Protein AF-A0A4P7VPM7-F1 (afdb_monomer)

Radius of gyration: 29.8 Å; Cα contacts (8 Å, |Δi|>4): 180; chains: 1; bounding box: 65×32×91 Å

Foldseek 3Di:
DLLVLLVLLVLLLVQQPDDDRALVSLLSNLVSLVPDDQLVVVVVVLVVCCVPPLPVSLVSLVSLLVSLVSCLVGRLVSVVPDPLQCNLCVQLVVLVVVLVVLVVVLVVLVVQLVVLVVVLVVDDCPDPVNVVSVVSNVVSVVVSVVSVVVSVVSVVVSVVSNVSSVSSNPDDSVVVNVRSVSSNVVSVVSNVVSVCVVVPND

Structure (mmCIF, N/CA/C/O backbone):
data_AF-A0A4P7VPM7-F1
#
_entry.id   AF-A0A4P7VPM7-F1
#
loop_
_atom_site.group_PDB
_atom_site.id
_atom_site.type_symbol
_atom_site.label_atom_id
_atom_site.label_alt_id
_atom_site.label_comp_id
_atom_site.label_asym_id
_atom_site.label_entity_id
_atom_site.label_seq_id
_atom_site.pdbx_PDB_ins_code
_atom_site.Cartn_x
_atom_site.Cartn_y
_atom_site.Cartn_z
_atom_site.occupancy
_atom_site.B_iso_or_equiv
_atom_site.auth_seq_id
_atom_site.auth_comp_id
_atom_site.auth_asym_id
_atom_site.auth_atom_id
_atom_site.pdbx_PDB_model_num
ATOM 1 N N . MET A 1 1 ? -7.066 -11.787 19.047 1.00 88.69 1 MET A N 1
ATOM 2 C CA . MET A 1 1 ? -7.470 -10.866 17.975 1.00 88.69 1 MET A CA 1
ATOM 3 C C . MET A 1 1 ? -7.872 -9.470 18.500 1.00 88.69 1 MET A C 1
ATOM 5 O O . MET A 1 1 ? -7.401 -8.505 17.917 1.00 88.69 1 MET A O 1
ATOM 9 N N . ILE A 1 2 ? -8.608 -9.273 19.605 1.00 92.94 2 ILE A N 1
ATOM 10 C CA . ILE A 1 2 ? -8.978 -7.938 20.143 1.00 92.94 2 ILE A CA 1
ATOM 11 C C . ILE A 1 2 ? -7.728 -7.086 20.408 1.00 92.94 2 ILE A C 1
ATOM 13 O O . ILE A 1 2 ? -7.659 -5.924 20.014 1.00 92.94 2 ILE A O 1
ATOM 17 N N . ASN A 1 3 ? -6.701 -7.668 21.034 1.00 92.81 3 ASN A N 1
ATOM 18 C CA . ASN A 1 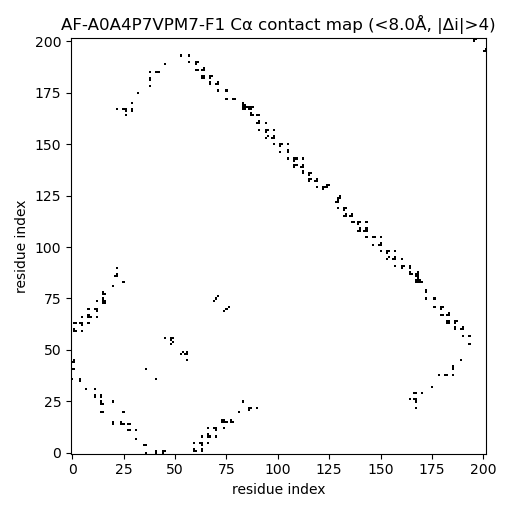3 ? -5.441 -6.962 21.293 1.00 92.81 3 ASN A CA 1
ATOM 19 C C . ASN A 1 3 ? -4.700 -6.557 20.011 1.00 92.81 3 ASN A C 1
ATOM 21 O O . ASN A 1 3 ? -4.080 -5.496 19.971 1.00 92.81 3 ASN A O 1
ATOM 25 N N . GLU A 1 4 ? -4.764 -7.391 18.977 1.00 93.94 4 GLU A N 1
ATOM 26 C CA . GLU A 1 4 ? -4.177 -7.120 17.664 1.00 93.94 4 GLU A CA 1
ATOM 27 C C . GLU A 1 4 ? -4.947 -6.008 16.948 1.00 93.94 4 GLU A C 1
ATOM 29 O O . GLU A 1 4 ? -4.346 -5.043 16.487 1.00 93.94 4 GLU A O 1
ATOM 34 N N . LEU A 1 5 ? -6.279 -6.059 16.985 1.00 95.31 5 LEU A N 1
ATOM 35 C CA . LEU A 1 5 ? -7.148 -5.008 16.471 1.00 95.31 5 LEU A CA 1
ATOM 36 C C . LEU A 1 5 ? -6.860 -3.649 17.129 1.00 95.31 5 LEU A C 1
ATOM 38 O O . LEU A 1 5 ? -6.802 -2.631 16.441 1.00 95.31 5 LEU A O 1
ATOM 42 N N . VAL A 1 6 ? -6.609 -3.623 18.442 1.00 96.56 6 VAL A N 1
ATOM 43 C CA . VAL A 1 6 ? -6.158 -2.409 19.143 1.00 96.56 6 VAL A CA 1
ATOM 44 C C . VAL A 1 6 ? -4.835 -1.896 18.566 1.00 96.56 6 VAL A C 1
ATOM 46 O O . VAL A 1 6 ? -4.707 -0.697 18.328 1.00 96.56 6 VAL A O 1
ATOM 49 N N . GLN A 1 7 ? -3.851 -2.767 18.310 1.00 96.44 7 GLN A N 1
ATOM 50 C CA . GLN A 1 7 ? -2.587 -2.339 17.694 1.00 96.44 7 GLN A CA 1
ATOM 51 C C . GLN A 1 7 ? -2.790 -1.806 16.271 1.00 96.44 7 GLN A C 1
ATOM 53 O O . GLN A 1 7 ? -2.193 -0.786 15.918 1.00 96.44 7 GLN A O 1
ATOM 58 N N . ASN A 1 8 ? -3.670 -2.434 15.490 1.00 95.75 8 ASN A N 1
ATOM 59 C CA . ASN A 1 8 ? -4.005 -1.988 14.139 1.00 95.75 8 ASN A CA 1
ATOM 60 C C . ASN A 1 8 ? -4.652 -0.598 14.163 1.00 95.75 8 ASN A C 1
ATOM 62 O O . ASN A 1 8 ? -4.249 0.278 13.401 1.00 95.75 8 ASN A O 1
ATOM 66 N N . LEU A 1 9 ? -5.582 -0.345 15.088 1.00 96.25 9 LEU A N 1
ATOM 67 C CA . LEU A 1 9 ? -6.188 0.979 15.261 1.00 96.25 9 LEU A CA 1
ATOM 68 C C . LEU A 1 9 ? -5.175 2.038 15.703 1.00 96.25 9 LEU A C 1
ATOM 70 O O . LEU A 1 9 ? -5.177 3.138 15.156 1.00 96.25 9 LEU A O 1
ATOM 74 N N . ILE A 1 10 ? -4.263 1.707 16.623 1.00 96.06 10 ILE A N 1
ATOM 75 C CA . ILE A 1 10 ? -3.173 2.613 17.021 1.00 96.06 10 ILE A CA 1
ATOM 76 C C . ILE A 1 10 ? -2.303 2.968 15.808 1.00 96.06 10 ILE A C 1
ATOM 78 O O . ILE A 1 10 ? -1.907 4.125 15.646 1.00 96.06 10 ILE A O 1
ATOM 82 N N . ALA A 1 11 ? -1.979 1.987 14.963 1.00 95.69 11 ALA A N 1
ATOM 83 C CA . ALA A 1 11 ? -1.197 2.210 13.752 1.00 95.69 11 ALA A CA 1
ATOM 84 C C . ALA A 1 11 ? -1.945 3.103 12.750 1.00 95.69 11 ALA A C 1
ATOM 86 O O . ALA A 1 11 ? -1.367 4.072 12.260 1.00 95.69 11 ALA A O 1
ATOM 87 N N . ILE A 1 12 ? -3.237 2.847 12.518 1.00 95.25 12 ILE A N 1
ATOM 88 C CA . ILE A 1 12 ? -4.088 3.688 11.666 1.00 95.25 12 ILE A CA 1
ATOM 89 C C . ILE A 1 12 ? -4.133 5.123 12.207 1.00 95.25 12 ILE A C 1
ATOM 91 O O . ILE A 1 12 ? -3.859 6.056 11.455 1.00 95.25 12 ILE A O 1
ATOM 95 N N . ASN A 1 13 ? -4.395 5.310 13.505 1.00 95.25 13 ASN A N 1
ATOM 96 C CA . ASN A 1 13 ? -4.439 6.632 14.134 1.00 95.25 13 ASN A CA 1
ATOM 97 C C . ASN A 1 13 ? -3.126 7.396 13.917 1.00 95.25 13 ASN A C 1
ATOM 99 O O . ASN A 1 13 ? -3.150 8.545 13.476 1.00 95.25 13 ASN A O 1
ATOM 103 N N . LYS A 1 14 ? -1.973 6.740 14.104 1.00 93.50 14 LYS A N 1
ATOM 104 C CA . LYS A 1 14 ? -0.653 7.336 13.825 1.00 93.50 14 LYS A CA 1
ATOM 105 C C . LYS A 1 14 ? -0.464 7.734 12.361 1.00 93.50 14 LYS A C 1
ATOM 107 O O . LYS A 1 14 ? 0.142 8.767 12.105 1.00 93.50 14 LYS A O 1
ATOM 112 N N . CYS A 1 15 ? -0.957 6.940 11.409 1.00 92.50 15 CYS A N 1
ATOM 113 C CA . CYS A 1 15 ? -0.890 7.284 9.986 1.00 92.50 15 CYS A CA 1
ATOM 114 C C . CYS A 1 15 ? -1.787 8.478 9.629 1.00 92.50 15 CYS A C 1
ATOM 116 O O . CYS A 1 15 ? -1.480 9.202 8.682 1.00 92.50 15 CYS A O 1
ATOM 118 N N . THR A 1 16 ? -2.891 8.675 10.356 1.00 89.31 16 THR A N 1
ATOM 119 C CA . THR A 1 16 ? -3.838 9.768 10.096 1.00 89.31 16 THR A CA 1
ATOM 120 C C . THR A 1 16 ? -3.492 11.072 10.809 1.00 89.31 16 THR A C 1
ATOM 122 O O . THR A 1 16 ? -3.779 12.142 10.285 1.00 89.31 16 THR A O 1
ATOM 125 N N . GLU A 1 17 ? -2.870 11.014 11.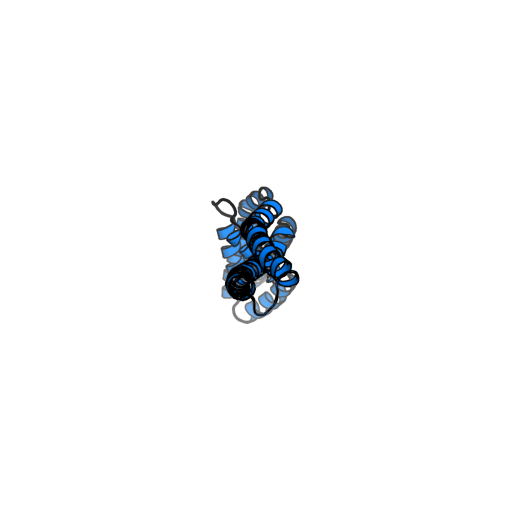985 1.00 86.00 17 GLU A N 1
ATOM 126 C CA . GLU A 1 17 ? -2.679 12.183 12.841 1.00 86.00 17 GLU A CA 1
ATOM 127 C C . GLU A 1 17 ? -1.412 12.977 12.489 1.00 86.00 17 GLU A C 1
ATOM 129 O O . GLU A 1 17 ? -0.285 12.552 12.729 1.00 86.00 17 GLU A O 1
ATOM 134 N N . GLY A 1 18 ? -1.606 14.199 11.984 1.00 64.19 18 GLY A N 1
ATOM 135 C CA . GLY A 1 18 ? -0.586 15.254 12.020 1.00 64.19 18 GLY A CA 1
ATOM 136 C C . GLY A 1 18 ? 0.396 15.319 10.848 1.00 64.19 18 GLY A C 1
ATOM 137 O O . GLY A 1 18 ? 1.363 16.078 10.926 1.00 64.19 18 GLY A O 1
ATOM 138 N N . GLN A 1 19 ? 0.173 14.580 9.759 1.00 69.50 19 GLN A N 1
ATOM 139 C CA . GLN A 1 19 ? 1.038 14.631 8.576 1.00 69.50 19 GLN A CA 1
ATOM 140 C C . GLN A 1 19 ? 0.235 14.658 7.274 1.00 69.50 19 GLN A C 1
ATOM 142 O O . GLN A 1 19 ? -0.890 14.169 7.201 1.00 69.50 19 GLN A O 1
ATOM 147 N N . VAL A 1 20 ? 0.834 15.231 6.226 1.00 86.62 20 VAL A N 1
ATOM 148 C CA . VAL A 1 20 ? 0.331 15.071 4.856 1.00 86.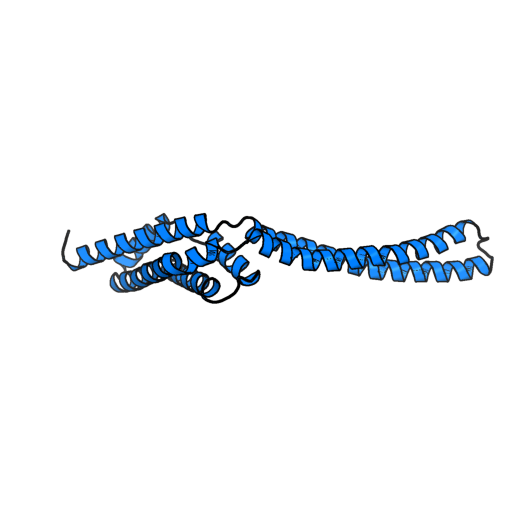62 20 VAL A CA 1
ATOM 149 C C . VAL A 1 20 ? 0.370 13.582 4.520 1.00 86.62 20 VAL A C 1
ATOM 151 O O . VAL A 1 20 ? 1.412 12.946 4.678 1.00 86.62 20 VAL A O 1
ATOM 154 N N . MET A 1 21 ? -0.757 13.031 4.066 1.00 94.12 21 MET A N 1
ATOM 155 C CA . MET A 1 21 ? -0.867 11.607 3.755 1.00 94.12 21 MET A CA 1
ATOM 156 C C . MET A 1 21 ? 0.141 11.206 2.667 1.00 94.12 21 MET A C 1
ATOM 158 O O . MET A 1 21 ? 0.044 11.662 1.525 1.00 94.12 21 MET A O 1
ATOM 162 N N . SER A 1 22 ? 1.099 10.346 3.019 1.00 94.69 22 SER A N 1
ATOM 163 C CA . SER A 1 22 ? 2.035 9.739 2.068 1.00 94.69 22 SER A CA 1
ATOM 164 C C . SER A 1 22 ? 1.443 8.485 1.422 1.00 94.69 22 SER A C 1
ATOM 166 O O . SER A 1 22 ? 0.445 7.934 1.894 1.00 94.69 22 SER A O 1
ATOM 168 N N . PHE A 1 23 ? 2.081 8.001 0.352 1.00 95.94 23 PHE A N 1
ATOM 169 C CA . PHE A 1 23 ? 1.698 6.730 -0.262 1.00 95.94 23 PHE A CA 1
ATOM 170 C C . PHE A 1 23 ? 1.889 5.558 0.708 1.00 95.94 23 PHE A C 1
ATOM 172 O O . PHE A 1 23 ? 1.023 4.696 0.802 1.00 95.94 23 PHE A O 1
ATOM 179 N N . GLU A 1 24 ? 2.982 5.547 1.470 1.00 94.94 24 GLU A N 1
ATOM 180 C CA . GLU A 1 24 ? 3.316 4.488 2.425 1.00 94.94 24 GLU A CA 1
ATOM 181 C C . GLU A 1 24 ? 2.302 4.423 3.572 1.00 94.94 24 GLU A C 1
ATOM 183 O O . GLU A 1 24 ? 1.860 3.334 3.943 1.00 94.94 24 GLU A O 1
ATOM 188 N N . ASN A 1 25 ? 1.885 5.580 4.096 1.00 95.25 25 ASN A N 1
ATOM 189 C CA . ASN A 1 25 ? 0.852 5.650 5.128 1.00 95.25 25 ASN A CA 1
ATOM 190 C C . ASN A 1 25 ? -0.506 5.217 4.569 1.00 95.25 25 ASN A C 1
ATOM 192 O O . ASN A 1 25 ? -1.187 4.407 5.193 1.00 95.25 25 ASN A O 1
ATOM 196 N N . ALA A 1 26 ? -0.874 5.686 3.373 1.00 96.12 26 ALA A N 1
ATOM 197 C CA . ALA A 1 26 ? -2.114 5.275 2.723 1.00 96.1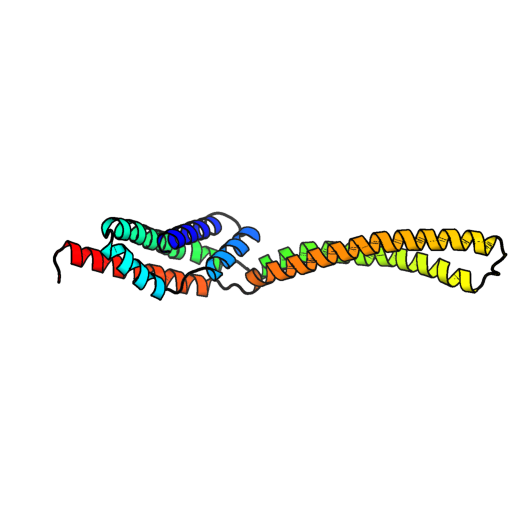2 26 ALA A CA 1
ATOM 198 C C . ALA A 1 26 ? -2.145 3.758 2.478 1.00 96.12 26 ALA A C 1
ATOM 200 O O . ALA A 1 26 ? -3.116 3.099 2.832 1.00 96.12 26 ALA A O 1
ATOM 201 N N . LEU A 1 27 ? -1.064 3.187 1.942 1.00 96.06 27 LEU A N 1
ATOM 202 C CA . LEU A 1 27 ? -0.937 1.747 1.724 1.00 96.06 27 LEU A CA 1
ATOM 203 C C . LEU A 1 27 ? -1.000 0.964 3.039 1.00 96.06 27 LEU A C 1
ATOM 205 O O . LEU A 1 27 ? -1.624 -0.092 3.083 1.00 96.06 27 LEU A O 1
ATOM 209 N N . SER A 1 28 ? -0.387 1.478 4.108 1.00 95.31 28 SER A N 1
ATOM 210 C CA . SER A 1 28 ? -0.435 0.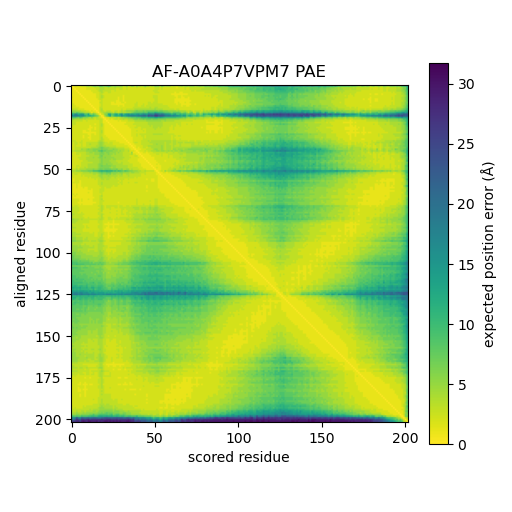846 5.431 1.00 95.31 28 SER A CA 1
ATOM 211 C C . SER A 1 28 ? -1.860 0.803 5.978 1.00 95.31 28 SER A C 1
ATOM 213 O O . SER A 1 28 ? -2.297 -0.247 6.435 1.00 95.31 28 SER A O 1
ATOM 215 N N . ILE A 1 29 ? -2.618 1.900 5.859 1.00 95.75 29 ILE A N 1
ATOM 216 C CA . ILE A 1 29 ? -4.035 1.937 6.251 1.00 95.75 29 ILE A CA 1
ATOM 217 C C . ILE A 1 29 ? -4.848 0.912 5.452 1.00 95.75 29 ILE A C 1
ATOM 219 O O . ILE A 1 29 ? -5.659 0.202 6.037 1.00 95.75 29 ILE A O 1
ATOM 223 N N . VAL A 1 30 ? -4.626 0.813 4.137 1.00 95.75 30 VAL A N 1
ATOM 224 C CA . VAL A 1 30 ? -5.354 -0.141 3.285 1.00 95.75 30 VAL A CA 1
ATOM 225 C C . VAL A 1 30 ? -5.055 -1.584 3.673 1.00 95.75 30 VAL A C 1
ATOM 227 O O . VAL A 1 30 ? -5.983 -2.363 3.833 1.00 95.75 30 VAL A O 1
ATOM 230 N N . LYS A 1 31 ? -3.781 -1.931 3.880 1.00 95.12 31 LYS A N 1
ATOM 231 C CA . LYS A 1 31 ? -3.393 -3.282 4.309 1.00 95.12 31 LYS A CA 1
ATOM 232 C C . LYS A 1 31 ? -4.014 -3.644 5.653 1.00 95.12 31 LYS A C 1
ATOM 234 O O . LYS A 1 31 ? -4.614 -4.701 5.780 1.00 95.12 31 LYS A O 1
ATOM 239 N N . LEU A 1 32 ? -3.932 -2.728 6.620 1.00 95.62 32 LEU A N 1
ATOM 240 C CA . LEU A 1 32 ? -4.541 -2.932 7.931 1.00 95.62 32 LEU A CA 1
ATOM 241 C C . LEU A 1 32 ? -6.056 -3.088 7.829 1.00 95.62 32 LEU A C 1
ATOM 243 O O . LEU A 1 32 ? -6.601 -3.913 8.547 1.00 95.62 32 LEU A O 1
ATOM 247 N N . TYR A 1 33 ? -6.716 -2.327 6.947 1.00 94.88 33 TYR A N 1
ATOM 248 C CA . TYR A 1 33 ? -8.148 -2.447 6.671 1.00 94.88 33 TYR A CA 1
ATOM 249 C C . TYR A 1 33 ? -8.519 -3.811 6.074 1.00 94.88 33 TYR A C 1
ATOM 251 O O . TYR A 1 33 ? -9.463 -4.437 6.551 1.00 94.88 33 TYR A O 1
ATOM 259 N N . ASP A 1 34 ? -7.774 -4.276 5.069 1.00 92.12 34 ASP A N 1
ATOM 260 C CA . ASP A 1 34 ? -8.014 -5.561 4.400 1.00 92.12 34 ASP A CA 1
ATOM 261 C C . ASP A 1 34 ? -7.816 -6.760 5.353 1.00 92.12 34 ASP A C 1
ATOM 263 O O . ASP A 1 34 ? -8.426 -7.811 5.164 1.00 92.12 34 ASP A O 1
ATOM 267 N N . GLU A 1 3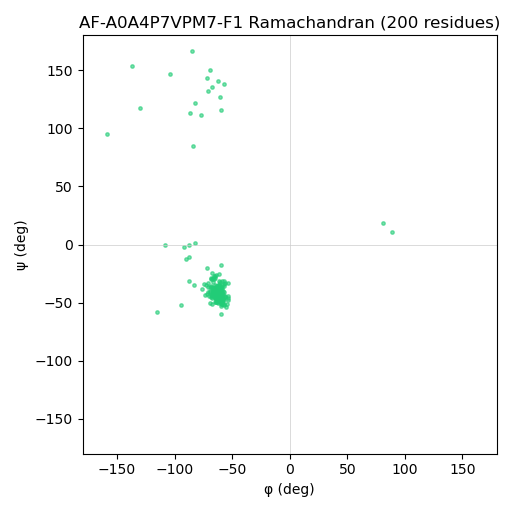5 ? -6.993 -6.595 6.393 1.00 92.44 35 GLU A N 1
ATOM 268 C CA . GLU A 1 35 ? -6.708 -7.599 7.428 1.00 92.44 35 GLU A CA 1
ATOM 269 C C . GLU A 1 35 ? -7.631 -7.493 8.660 1.00 92.44 35 GLU A C 1
ATOM 271 O O . GLU A 1 35 ? -7.523 -8.299 9.587 1.00 92.44 35 GLU A O 1
ATOM 276 N N . MET A 1 36 ? -8.544 -6.513 8.711 1.00 92.25 36 MET A N 1
ATOM 277 C CA . MET A 1 36 ? -9.417 -6.343 9.874 1.00 92.25 36 MET A CA 1
ATOM 278 C C . MET A 1 36 ? -10.420 -7.505 10.009 1.00 92.25 36 MET A C 1
ATOM 280 O O . MET A 1 36 ? -11.071 -7.881 9.031 1.00 92.25 36 MET A O 1
ATOM 284 N N . PRO A 1 37 ? -10.616 -8.051 11.225 1.00 92.88 37 PRO A N 1
ATOM 285 C CA . PRO A 1 37 ? -11.532 -9.165 11.446 1.00 92.88 37 PRO A CA 1
ATOM 286 C C . PRO A 1 37 ? -12.992 -8.748 11.259 1.00 92.88 37 PRO A C 1
ATOM 288 O O . PRO A 1 37 ? -13.376 -7.622 11.579 1.00 92.88 37 PRO A O 1
ATOM 291 N N . GLU A 1 38 ? -13.857 -9.665 10.828 1.00 90.69 38 GLU A N 1
ATOM 292 C CA . GLU A 1 38 ? -15.290 -9.372 10.801 1.00 90.69 38 GLU A CA 1
ATOM 293 C C . GLU A 1 38 ? -15.795 -8.985 12.203 1.00 90.69 38 GLU A C 1
ATOM 295 O O . GLU A 1 38 ? -15.420 -9.631 13.184 1.00 90.69 38 GLU A O 1
ATOM 300 N N . PRO A 1 39 ? -16.663 -7.961 12.336 1.00 87.31 39 PRO A N 1
ATOM 301 C CA . PRO A 1 39 ? -17.109 -7.483 13.642 1.00 87.31 39 PRO A CA 1
ATOM 302 C C . PRO A 1 39 ? -17.686 -8.559 14.564 1.00 87.31 39 PRO A C 1
ATOM 304 O O . PRO A 1 39 ? -17.508 -8.473 15.773 1.00 87.31 39 PRO A O 1
ATOM 307 N N . ASN A 1 40 ? -18.345 -9.580 14.014 1.00 86.69 40 ASN A N 1
ATOM 308 C CA . ASN A 1 40 ? -18.924 -10.657 14.817 1.00 86.69 40 ASN A CA 1
ATOM 309 C C . ASN A 1 40 ? -17.858 -11.527 15.495 1.00 86.69 40 ASN A C 1
ATOM 311 O O . ASN A 1 40 ? -18.091 -11.976 16.610 1.00 86.69 40 ASN A O 1
ATOM 315 N N . ASN A 1 41 ? -16.667 -11.664 14.902 1.00 91.06 41 ASN A N 1
ATOM 316 C CA . ASN A 1 41 ? -15.573 -12.431 15.502 1.00 91.06 41 ASN A CA 1
ATOM 317 C C . ASN A 1 41 ? -15.134 -11.832 16.849 1.00 91.06 41 ASN A C 1
ATOM 319 O O . ASN A 1 41 ? -14.575 -12.535 17.687 1.00 91.06 41 ASN A O 1
ATOM 323 N N . LEU A 1 42 ? -15.355 -10.525 17.071 1.00 91.50 42 LEU A N 1
ATOM 324 C CA . LEU A 1 42 ? -15.016 -9.876 18.343 1.00 91.50 42 LEU A CA 1
ATOM 325 C C . LEU A 1 42 ? -15.909 -10.355 19.484 1.00 91.50 42 LEU A C 1
ATOM 327 O O . LEU A 1 42 ? -15.476 -10.308 20.630 1.00 91.50 42 LEU A O 1
ATOM 331 N N . ILE A 1 43 ? -17.147 -10.751 19.182 1.00 90.88 43 ILE A N 1
ATOM 332 C CA . ILE A 1 43 ? -18.090 -11.241 20.188 1.00 90.88 43 ILE A CA 1
ATOM 333 C C . ILE A 1 43 ? -17.600 -12.600 20.686 1.00 90.88 43 ILE A C 1
ATOM 335 O O . ILE A 1 43 ? -17.408 -12.759 21.887 1.00 90.88 43 ILE A O 1
ATOM 339 N N . ASP A 1 44 ? -17.286 -13.509 19.761 1.00 91.38 44 ASP A N 1
ATOM 340 C CA . ASP A 1 44 ? -16.782 -14.848 20.082 1.00 91.38 44 ASP A CA 1
ATOM 341 C C . ASP A 1 44 ? -15.494 -14.776 20.925 1.00 91.38 44 ASP A C 1
ATOM 343 O O . ASP A 1 44 ? -15.392 -15.401 21.980 1.00 91.38 44 ASP A O 1
ATOM 347 N N . GLU A 1 45 ? -14.525 -13.939 20.529 1.00 92.81 45 GLU A N 1
ATOM 348 C CA . GLU A 1 45 ? -13.300 -13.764 21.321 1.00 92.81 45 GLU A CA 1
ATOM 349 C C . GLU A 1 45 ? -13.572 -13.120 22.687 1.00 92.81 45 GLU A C 1
ATOM 351 O O . GLU A 1 45 ? -12.931 -13.477 23.678 1.00 92.81 45 GLU A O 1
ATOM 356 N N . ALA A 1 46 ? -14.504 -12.167 22.769 1.00 93.12 46 ALA A N 1
ATOM 357 C CA . ALA A 1 46 ? -14.849 -11.546 24.041 1.00 93.12 46 ALA A CA 1
ATOM 358 C C . ALA A 1 46 ? -15.456 -12.561 25.018 1.00 93.12 46 ALA A C 1
ATOM 360 O O . ALA A 1 46 ? -15.117 -12.528 26.199 1.00 93.12 46 ALA A O 1
ATOM 361 N N . GLU A 1 47 ? -16.297 -13.484 24.548 1.00 92.12 47 GLU A N 1
ATOM 362 C CA . GLU A 1 47 ? -16.847 -14.566 25.373 1.00 92.12 47 GLU A CA 1
ATOM 363 C C . GLU A 1 47 ? -15.743 -15.501 25.894 1.00 92.12 47 GLU A C 1
ATOM 365 O O . GLU A 1 47 ? -15.684 -15.785 27.096 1.00 92.12 47 GLU A O 1
ATOM 370 N N . GLU A 1 48 ? -14.814 -15.918 25.027 1.00 93.00 48 GLU A N 1
ATOM 371 C CA . GLU A 1 48 ? -13.668 -16.758 25.408 1.00 93.00 48 GLU A CA 1
ATOM 372 C C . GLU A 1 48 ? -12.752 -16.069 26.433 1.00 93.00 48 GLU A C 1
ATOM 374 O O . GLU A 1 48 ? -12.328 -16.670 27.432 1.00 93.00 48 GLU A O 1
ATOM 379 N N . MET A 1 49 ? -12.457 -14.785 26.213 1.00 93.38 49 MET A N 1
ATOM 380 C CA . MET A 1 49 ? -11.657 -13.986 27.134 1.00 93.38 49 MET A CA 1
ATOM 381 C C . MET A 1 49 ? -12.377 -13.772 28.467 1.00 93.38 49 MET A C 1
ATOM 383 O O . MET A 1 49 ? -11.735 -13.889 29.507 1.00 93.38 49 MET A O 1
ATOM 387 N N . ALA A 1 50 ? -13.688 -13.511 28.469 1.00 91.94 50 ALA A N 1
ATOM 388 C CA . ALA A 1 50 ? -14.468 -13.316 29.694 1.00 91.94 50 ALA A CA 1
ATOM 389 C C . ALA A 1 50 ? -14.476 -14.566 30.585 1.00 91.94 50 ALA A C 1
ATOM 391 O O . ALA A 1 50 ? -14.399 -14.443 31.808 1.00 91.94 50 ALA A O 1
ATOM 392 N N . ALA A 1 51 ? -14.533 -15.759 29.983 1.00 91.75 51 ALA A N 1
ATOM 393 C CA . ALA A 1 51 ? -14.464 -17.027 30.708 1.00 91.75 51 ALA A CA 1
ATOM 394 C C . ALA A 1 51 ? -13.098 -17.262 31.378 1.00 91.75 51 ALA A C 1
ATOM 396 O O . ALA A 1 51 ? -13.014 -17.976 32.378 1.00 91.75 51 ALA A O 1
ATOM 397 N N . SER A 1 52 ? -12.039 -16.667 30.824 1.00 91.94 52 SER A N 1
ATOM 398 C CA . SER A 1 52 ? -10.662 -16.844 31.291 1.00 91.94 52 SER A CA 1
ATOM 399 C C . SER A 1 52 ? -10.234 -15.753 32.277 1.00 91.94 52 SER A C 1
ATOM 401 O O . SER A 1 52 ? -9.729 -16.056 33.356 1.00 91.94 52 SER A O 1
ATOM 403 N N . ASP A 1 53 ? -10.415 -14.487 31.899 1.00 94.12 53 ASP A N 1
ATOM 404 C CA . ASP A 1 53 ? -10.012 -13.301 32.655 1.00 94.12 53 ASP A CA 1
ATOM 405 C C . ASP A 1 53 ? -10.832 -12.075 32.202 1.00 94.12 53 ASP A C 1
ATOM 407 O O . ASP A 1 53 ? -10.507 -11.378 31.232 1.00 94.12 53 ASP A O 1
ATOM 411 N N . ILE A 1 54 ? -11.917 -11.804 32.932 1.00 94.00 54 ILE A N 1
ATOM 412 C CA . ILE A 1 54 ? -12.826 -10.686 32.649 1.00 94.00 54 ILE A CA 1
ATOM 413 C C . ILE A 1 54 ? -12.163 -9.310 32.831 1.00 94.00 54 ILE A C 1
ATOM 415 O O . ILE A 1 54 ? -12.540 -8.356 32.149 1.00 94.00 54 ILE A O 1
ATOM 419 N N . ASP A 1 55 ? -11.163 -9.188 33.708 1.00 94.31 55 ASP A N 1
ATOM 420 C CA . ASP A 1 55 ? -10.458 -7.925 33.950 1.00 94.31 55 ASP A CA 1
ATOM 421 C C . ASP A 1 55 ? -9.477 -7.620 32.808 1.00 94.31 55 ASP A C 1
ATOM 423 O O . ASP A 1 55 ? -9.356 -6.471 32.361 1.00 94.31 55 ASP A O 1
ATOM 427 N N . ALA A 1 56 ? -8.805 -8.649 32.282 1.00 94.56 56 ALA A N 1
ATOM 428 C CA . ALA A 1 56 ? -7.989 -8.520 31.080 1.00 94.56 56 ALA A CA 1
ATOM 429 C C . ALA A 1 56 ? -8.838 -8.137 29.860 1.00 94.56 56 ALA A C 1
ATOM 431 O O . ALA A 1 56 ? -8.446 -7.232 29.115 1.00 94.56 56 ALA A O 1
ATOM 432 N N . LEU A 1 57 ? -10.007 -8.767 29.686 1.00 96.12 57 LEU A N 1
ATOM 433 C CA . LEU A 1 57 ? -10.964 -8.390 28.644 1.00 96.12 57 LEU A CA 1
ATOM 434 C C . LEU A 1 57 ? -11.374 -6.922 28.772 1.00 96.12 57 LEU A C 1
ATOM 436 O O . LEU A 1 57 ? -11.260 -6.174 27.801 1.00 96.12 57 LEU A O 1
ATOM 440 N N . GLU A 1 58 ? -11.806 -6.492 29.961 1.00 97.06 58 GLU A N 1
ATOM 441 C CA . GLU A 1 58 ? -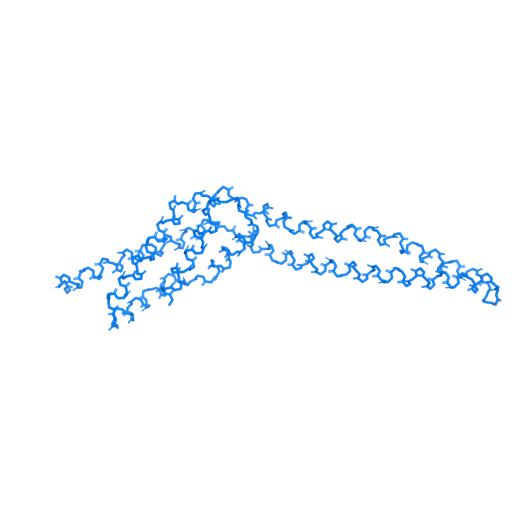12.242 -5.114 30.202 1.00 97.06 58 GLU A CA 1
ATOM 442 C C . GLU A 1 58 ? -11.163 -4.112 29.777 1.00 97.06 58 GLU A C 1
ATOM 444 O O . GLU A 1 58 ? -11.432 -3.179 29.017 1.00 97.06 58 GLU A O 1
ATOM 449 N N . LYS A 1 59 ? -9.910 -4.342 30.182 1.00 96.88 59 LYS A N 1
ATOM 450 C CA . LYS A 1 59 ? -8.779 -3.479 29.820 1.00 96.88 59 LYS A CA 1
ATOM 451 C C . LYS A 1 59 ? -8.551 -3.405 28.308 1.00 96.88 59 LYS A C 1
ATOM 453 O O . LYS A 1 59 ? -8.244 -2.329 27.789 1.00 96.88 59 LYS A O 1
ATOM 458 N N . SER A 1 60 ? -8.654 -4.528 27.604 1.00 96.38 60 SER A N 1
ATOM 459 C CA . SER A 1 60 ? -8.482 -4.577 26.149 1.00 96.38 60 SER A CA 1
ATOM 460 C C . SER A 1 60 ? -9.625 -3.876 25.415 1.00 96.38 60 SER A C 1
ATOM 462 O O . SER A 1 60 ? -9.379 -3.122 24.473 1.00 96.38 60 SER A O 1
ATOM 464 N N . VAL A 1 61 ? -10.861 -4.052 25.881 1.00 97.06 61 VAL A N 1
ATOM 465 C CA . VAL A 1 61 ? -12.053 -3.455 25.270 1.00 97.06 61 VAL A CA 1
ATOM 466 C C . VAL A 1 61 ? -12.136 -1.948 25.532 1.00 97.06 61 VAL A C 1
ATOM 468 O O . VAL A 1 61 ? -12.521 -1.203 24.630 1.00 97.06 61 VAL A O 1
ATOM 471 N N . ILE A 1 62 ? -11.702 -1.468 26.705 1.00 98.12 62 ILE A N 1
ATOM 472 C CA . ILE A 1 62 ? -11.542 -0.026 26.969 1.00 98.12 62 ILE A CA 1
ATOM 473 C C . ILE A 1 62 ? -10.636 0.598 25.905 1.00 98.12 62 ILE A C 1
ATOM 475 O O . ILE A 1 62 ? -11.039 1.553 25.244 1.00 98.12 62 ILE A O 1
ATOM 479 N N . LYS A 1 63 ? -9.457 0.010 25.668 1.00 98.12 63 LYS A N 1
ATOM 480 C CA . LYS A 1 63 ? -8.525 0.506 24.645 1.00 98.12 63 LYS A CA 1
ATOM 481 C C . LYS A 1 63 ? -9.109 0.441 23.238 1.00 98.12 63 LYS A C 1
ATOM 483 O O . LYS A 1 63 ? -8.922 1.369 22.460 1.00 98.12 63 LYS A O 1
ATOM 488 N N . LEU A 1 64 ? -9.820 -0.638 22.907 1.00 98.00 64 LEU A N 1
ATOM 489 C CA . LEU A 1 64 ? -10.491 -0.775 21.614 1.00 98.00 64 LEU A CA 1
ATOM 490 C C . LEU A 1 64 ? -11.488 0.365 21.388 1.00 98.00 64 LEU A C 1
ATOM 492 O O . LEU A 1 64 ? -11.491 0.979 20.319 1.00 98.00 64 LEU A O 1
ATOM 496 N N . LYS A 1 65 ? -12.303 0.676 22.401 1.00 98.31 65 LYS A N 1
ATOM 497 C CA . LYS A 1 65 ? -13.254 1.787 22.360 1.00 98.31 65 LYS A CA 1
ATOM 498 C C . LYS A 1 65 ? -12.536 3.130 22.221 1.00 98.31 65 LYS A C 1
ATOM 500 O O . LYS A 1 65 ? -12.909 3.905 21.345 1.00 98.31 65 LYS A O 1
ATOM 505 N N . GLU A 1 66 ? -11.517 3.389 23.038 1.00 98.19 66 GLU A N 1
ATOM 506 C CA . GLU A 1 66 ? -10.746 4.640 23.024 1.00 98.19 66 GLU A CA 1
ATOM 507 C C . GLU A 1 66 ? -10.093 4.901 21.661 1.00 98.19 66 GLU A C 1
ATOM 509 O O . GLU A 1 66 ? -10.257 5.979 21.091 1.00 98.19 66 GLU A O 1
ATOM 514 N N . GLU A 1 67 ? -9.401 3.910 21.097 1.00 98.19 67 GLU A N 1
ATOM 515 C CA . GLU A 1 67 ? -8.717 4.055 19.807 1.00 98.19 67 GLU A CA 1
ATOM 516 C C . GLU A 1 67 ? -9.702 4.143 18.633 1.00 98.19 67 GLU A C 1
ATOM 518 O O . GLU A 1 67 ? -9.461 4.891 17.682 1.00 98.19 67 GLU A O 1
ATOM 523 N N . SER A 1 68 ? -10.849 3.457 18.716 1.00 98.06 68 SER A N 1
ATOM 524 C CA . SER A 1 68 ? -11.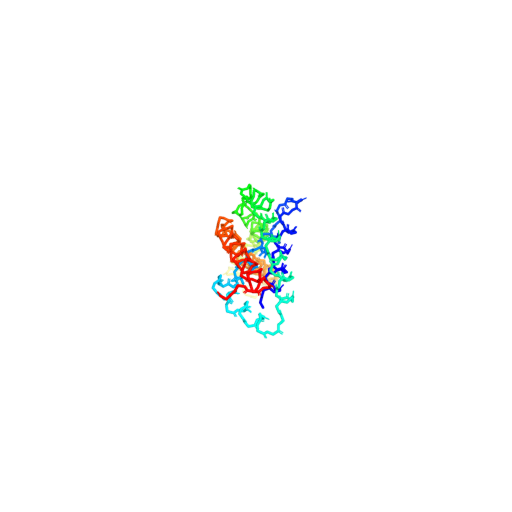931 3.606 17.732 1.00 98.06 68 SER A CA 1
ATOM 525 C C . SER A 1 68 ? -12.557 5.002 17.792 1.00 98.06 68 SER A C 1
ATOM 527 O O . SER A 1 68 ? -12.797 5.623 16.759 1.00 98.06 68 SER A O 1
ATOM 529 N N . GLU A 1 69 ? -12.812 5.531 18.991 1.00 98.12 69 GLU A N 1
ATOM 530 C CA . GLU A 1 69 ? -13.329 6.892 19.180 1.00 98.12 69 GLU A CA 1
ATOM 531 C C . GLU A 1 69 ? -12.338 7.942 18.684 1.00 98.12 69 GLU A C 1
ATOM 533 O O . GLU A 1 69 ? -12.733 8.867 17.975 1.00 98.12 69 GLU A O 1
ATOM 538 N N . ARG A 1 70 ? -11.050 7.769 18.988 1.00 96.94 70 ARG A N 1
ATOM 539 C CA . ARG A 1 70 ? -9.972 8.625 18.490 1.00 96.94 70 ARG A CA 1
ATOM 540 C C . ARG A 1 70 ? -9.942 8.660 16.965 1.00 96.94 70 ARG A C 1
ATOM 542 O O . ARG A 1 70 ? -9.953 9.750 16.392 1.00 96.94 70 ARG A O 1
ATOM 549 N N . PHE A 1 71 ? -10.010 7.498 16.313 1.00 96.69 71 PHE A N 1
ATOM 550 C CA . PHE A 1 71 ? -10.079 7.425 14.855 1.00 96.69 71 PHE A CA 1
ATOM 551 C C . PHE A 1 71 ? -11.294 8.177 14.314 1.00 96.69 71 PHE A C 1
ATOM 553 O O . PHE A 1 71 ? -11.163 9.021 13.434 1.00 96.69 71 PHE A O 1
ATOM 560 N N . LEU A 1 72 ? -12.487 7.906 14.844 1.00 97.00 72 LEU A N 1
ATOM 561 C CA . LEU A 1 72 ? -13.725 8.503 14.339 1.00 97.00 72 LEU A CA 1
ATOM 562 C C . LEU A 1 72 ? -13.767 10.026 14.534 1.00 97.00 72 LEU A C 1
ATOM 564 O O . LEU A 1 72 ? -14.314 10.732 13.687 1.00 97.00 72 LEU A O 1
ATOM 568 N N . CYS A 1 73 ? -13.190 10.530 15.627 1.00 95.12 73 CYS A N 1
ATOM 569 C CA . CYS A 1 73 ? -13.174 11.954 15.956 1.00 95.12 73 CYS A CA 1
ATOM 570 C C . CYS A 1 73 ? -12.062 12.734 15.246 1.00 95.12 73 CYS A C 1
ATOM 572 O O . CYS A 1 73 ? -12.269 13.900 14.921 1.00 95.12 73 CYS A O 1
ATOM 574 N N . VAL A 1 74 ? -10.892 12.124 15.031 1.00 93.12 74 VAL A N 1
ATOM 575 C CA . VAL A 1 74 ? -9.698 12.811 14.512 1.00 93.12 74 VAL A CA 1
ATOM 576 C C . VAL A 1 74 ? -9.300 12.269 13.144 1.00 93.12 74 VAL A C 1
ATOM 578 O O . VAL A 1 74 ? -9.284 13.017 12.168 1.00 93.12 74 VAL A O 1
ATOM 581 N N . GLY A 1 75 ? -9.030 10.967 13.051 1.00 92.94 75 GLY A N 1
ATOM 582 C CA . GLY A 1 75 ? -8.536 10.337 11.827 1.00 92.94 75 GLY A CA 1
ATOM 583 C C . GLY A 1 75 ? -9.527 10.399 10.664 1.00 92.94 75 GLY A C 1
ATOM 584 O O . GLY A 1 75 ? -9.157 10.764 9.551 1.00 92.94 75 GLY A O 1
ATOM 585 N N . MET A 1 76 ? -10.805 10.108 10.907 1.00 94.44 76 MET A N 1
ATOM 586 C CA . MET A 1 76 ? -11.828 10.050 9.864 1.00 94.44 76 MET A CA 1
ATOM 587 C C . MET A 1 76 ? -12.082 11.414 9.193 1.00 94.44 76 MET A C 1
ATOM 589 O O . MET A 1 76 ? -12.124 11.449 7.961 1.00 94.44 76 MET A O 1
ATOM 593 N N . PRO A 1 77 ? -12.220 12.543 9.922 1.00 93.25 77 PRO A N 1
ATOM 594 C CA . PRO A 1 77 ? -12.238 13.866 9.300 1.00 93.25 77 PRO A CA 1
ATOM 595 C C . PRO A 1 77 ? -11.030 14.129 8.398 1.00 93.25 77 PRO A C 1
ATOM 597 O O . PRO A 1 77 ? -11.218 14.577 7.272 1.00 93.25 77 PRO A O 1
ATOM 600 N N . MET A 1 78 ? -9.818 13.777 8.843 1.00 92.25 78 MET A N 1
ATOM 601 C CA . MET A 1 78 ? -8.606 13.959 8.038 1.00 92.25 78 MET A CA 1
ATOM 602 C C . MET A 1 78 ? -8.632 13.091 6.776 1.00 92.25 78 MET A C 1
ATOM 604 O O . MET A 1 78 ? -8.339 13.575 5.687 1.00 92.25 78 MET A O 1
ATOM 608 N N . LEU A 1 79 ? -9.057 11.827 6.881 1.00 93.31 79 LEU A N 1
ATOM 609 C CA . LEU A 1 79 ? -9.142 10.924 5.731 1.00 93.31 79 LEU A CA 1
ATOM 610 C C . LEU A 1 79 ? -10.163 11.356 4.675 1.00 93.31 79 LEU A C 1
ATOM 612 O O . LEU A 1 79 ? -9.988 11.025 3.505 1.00 93.31 79 LEU A O 1
ATOM 616 N N . LYS A 1 80 ? -11.213 12.095 5.052 1.00 91.81 80 LYS A N 1
ATOM 617 C CA . LYS A 1 80 ? -12.187 12.634 4.087 1.00 91.81 80 LYS A CA 1
ATOM 618 C C . LYS A 1 80 ? -11.591 13.697 3.168 1.00 91.81 80 LYS A C 1
ATOM 620 O O . LYS A 1 80 ? -12.102 13.893 2.070 1.00 91.81 80 LYS A O 1
ATOM 625 N N . GLU A 1 81 ? -10.530 14.368 3.605 1.00 91.88 81 GLU A N 1
ATOM 626 C CA . GLU A 1 81 ? -9.828 15.388 2.819 1.00 91.88 81 GLU A CA 1
ATOM 627 C C . GLU A 1 81 ? -8.738 14.787 1.917 1.00 91.88 81 GLU A C 1
ATOM 629 O O . GLU A 1 81 ? -8.199 15.469 1.045 1.00 91.88 81 GLU A O 1
ATOM 634 N N . VAL A 1 82 ? -8.411 13.504 2.096 1.00 94.25 82 VAL A N 1
ATOM 635 C CA . VAL A 1 82 ? -7.353 12.820 1.350 1.00 94.25 82 VAL A CA 1
ATOM 636 C C . VAL A 1 82 ? -7.859 12.348 -0.013 1.00 94.25 82 VAL A C 1
ATOM 638 O O . VAL A 1 82 ? -8.741 11.495 -0.117 1.00 94.25 82 VAL A O 1
ATOM 641 N N . ASP A 1 83 ? -7.209 12.814 -1.081 1.00 95.81 83 ASP A N 1
ATOM 642 C CA . ASP A 1 83 ? -7.384 12.248 -2.420 1.00 95.81 83 ASP A CA 1
ATOM 643 C C . ASP A 1 83 ? -6.480 11.018 -2.616 1.00 95.81 83 ASP A C 1
ATOM 645 O O . ASP A 1 83 ? -5.371 11.084 -3.156 1.00 95.81 83 ASP A O 1
ATOM 649 N N . PHE A 1 84 ? -6.977 9.861 -2.175 1.00 95.81 84 PHE A N 1
ATOM 650 C CA . PHE A 1 84 ? -6.288 8.577 -2.327 1.00 95.81 84 PHE A CA 1
ATOM 651 C C . PHE A 1 84 ? -5.997 8.220 -3.791 1.00 95.81 84 PHE A C 1
ATOM 653 O O . PHE A 1 84 ? -4.973 7.596 -4.083 1.00 95.81 84 PHE A O 1
ATOM 660 N N . LYS A 1 85 ? -6.850 8.649 -4.734 1.00 96.62 85 LYS A N 1
ATOM 661 C CA . LYS A 1 85 ? -6.622 8.403 -6.163 1.00 96.62 85 LYS A CA 1
ATOM 662 C C . LYS A 1 85 ? -5.430 9.206 -6.654 1.00 96.62 85 LYS A C 1
ATOM 664 O O . LYS A 1 85 ? -4.573 8.640 -7.331 1.00 96.62 85 LYS A O 1
ATOM 669 N N . ALA A 1 86 ? -5.347 10.483 -6.285 1.00 96.81 86 ALA A N 1
ATOM 670 C CA . ALA A 1 86 ? -4.208 11.324 -6.631 1.00 96.81 86 ALA A CA 1
ATOM 671 C C . ALA A 1 86 ? -2.905 10.787 -6.022 1.00 96.81 86 ALA A C 1
ATOM 673 O O . ALA A 1 86 ? -1.895 10.721 -6.721 1.00 96.81 86 ALA A O 1
ATOM 674 N N . ILE A 1 87 ? -2.923 10.339 -4.760 1.00 96.69 87 ILE A N 1
ATOM 675 C CA . ILE A 1 87 ? -1.754 9.722 -4.108 1.00 96.69 87 ILE A CA 1
ATOM 676 C C . ILE A 1 87 ? -1.281 8.486 -4.888 1.00 96.69 87 ILE A C 1
ATOM 678 O O . ILE A 1 87 ? -0.110 8.402 -5.262 1.00 96.69 87 ILE A O 1
ATOM 682 N N . ALA A 1 88 ? -2.194 7.561 -5.195 1.00 97.19 88 ALA A N 1
ATOM 683 C CA . ALA A 1 88 ? -1.882 6.343 -5.940 1.00 97.19 88 ALA A CA 1
ATOM 684 C C . ALA A 1 88 ? -1.347 6.630 -7.355 1.00 97.19 88 ALA A C 1
ATOM 686 O O . ALA A 1 88 ? -0.365 6.026 -7.793 1.00 97.19 88 ALA A O 1
ATOM 687 N N . GLN A 1 89 ? -1.967 7.578 -8.063 1.00 96.50 89 GLN A N 1
ATOM 688 C CA . GLN A 1 89 ? -1.556 7.975 -9.410 1.00 96.50 89 GLN A CA 1
ATOM 689 C C . GLN A 1 89 ? -0.190 8.664 -9.417 1.00 96.50 89 GLN A C 1
ATOM 691 O O . GLN A 1 89 ? 0.632 8.382 -10.286 1.00 96.50 89 GLN A O 1
ATOM 696 N N . ASN A 1 90 ? 0.076 9.554 -8.459 1.00 96.62 90 ASN A N 1
ATOM 697 C CA . ASN A 1 90 ? 1.360 10.248 -8.361 1.00 96.62 90 ASN A CA 1
ATOM 698 C C . ASN A 1 90 ? 2.507 9.276 -8.065 1.00 96.62 90 ASN A C 1
ATOM 700 O O . ASN A 1 90 ? 3.591 9.411 -8.643 1.00 96.62 90 ASN A O 1
ATOM 704 N N . TYR A 1 91 ? 2.253 8.267 -7.227 1.00 96.62 91 TYR A N 1
ATOM 705 C CA . TYR A 1 91 ? 3.214 7.208 -6.946 1.00 96.62 91 TYR A CA 1
ATOM 706 C C . TYR A 1 91 ? 3.604 6.450 -8.223 1.00 96.62 91 TYR A C 1
ATOM 708 O O . TYR A 1 91 ? 4.763 6.513 -8.643 1.00 96.62 91 TYR A O 1
ATOM 716 N N . SER A 1 92 ? 2.643 5.823 -8.916 1.00 95.69 92 SER A N 1
ATOM 717 C CA . SER A 1 92 ? 2.946 5.024 -10.116 1.00 95.69 92 SER A CA 1
ATOM 718 C C . SER A 1 92 ? 3.477 5.871 -11.281 1.00 95.69 92 SER A C 1
ATOM 720 O O . SER A 1 92 ? 4.325 5.413 -12.052 1.00 95.69 92 SER A O 1
ATOM 722 N N . ARG A 1 93 ? 3.066 7.144 -11.380 1.00 96.75 93 ARG A N 1
ATOM 723 C CA . ARG A 1 93 ? 3.551 8.082 -12.404 1.00 96.75 93 ARG A CA 1
ATOM 724 C C . ARG A 1 93 ? 5.053 8.341 -12.314 1.00 96.75 93 ARG A C 1
ATOM 726 O O . ARG A 1 93 ? 5.689 8.565 -13.342 1.00 96.75 93 ARG A O 1
ATOM 733 N N . THR A 1 94 ? 5.636 8.287 -11.119 1.00 96.00 94 THR A N 1
ATOM 734 C CA . THR A 1 94 ? 7.085 8.462 -10.942 1.00 96.00 94 THR A CA 1
ATOM 735 C C . THR A 1 94 ? 7.867 7.361 -11.658 1.00 96.00 94 THR A C 1
ATOM 737 O O . THR A 1 94 ? 8.851 7.647 -12.342 1.00 96.00 94 THR A O 1
ATOM 740 N N . PHE A 1 95 ? 7.394 6.118 -11.572 1.00 97.62 95 PHE A N 1
ATOM 741 C CA . PHE A 1 95 ? 7.995 4.972 -12.255 1.00 97.62 95 PHE A CA 1
ATOM 742 C C . PHE A 1 95 ? 7.713 5.002 -13.755 1.00 97.62 95 PHE A C 1
ATOM 744 O O . PHE A 1 95 ? 8.639 4.853 -14.551 1.00 97.62 95 PHE A O 1
ATOM 751 N N . TYR A 1 96 ? 6.473 5.319 -14.144 1.00 97.88 96 TYR A N 1
ATOM 752 C CA . TYR A 1 96 ? 6.113 5.508 -15.549 1.00 97.88 96 TYR A CA 1
ATOM 753 C C . TYR A 1 96 ? 7.024 6.529 -16.238 1.00 97.88 96 TYR A C 1
ATOM 755 O O . TYR A 1 96 ? 7.528 6.272 -17.324 1.00 97.88 96 TYR A O 1
ATOM 763 N N . ASN A 1 97 ? 7.290 7.675 -15.603 1.00 98.06 97 ASN A N 1
ATOM 764 C CA . ASN A 1 97 ? 8.144 8.711 -16.182 1.00 98.06 97 ASN A CA 1
ATOM 765 C C . ASN A 1 97 ? 9.583 8.219 -16.416 1.00 98.06 97 ASN A C 1
ATOM 767 O O . ASN A 1 97 ? 10.187 8.591 -17.423 1.00 98.06 97 ASN A O 1
ATOM 771 N N . LYS A 1 98 ? 10.132 7.393 -15.511 1.00 97.44 98 LYS A N 1
ATOM 772 C CA . LYS A 1 98 ? 11.469 6.793 -15.667 1.00 97.44 98 LYS A CA 1
ATOM 773 C C . LYS A 1 98 ? 11.494 5.799 -16.827 1.00 97.44 98 LYS A C 1
ATOM 775 O O . LYS A 1 98 ? 12.335 5.933 -17.713 1.00 97.44 98 LYS A O 1
ATOM 780 N N . PHE A 1 99 ? 10.545 4.862 -16.842 1.00 97.94 99 PHE A N 1
ATOM 781 C CA . PHE A 1 99 ? 10.372 3.884 -17.917 1.00 97.94 99 PHE A CA 1
ATOM 782 C C . PHE A 1 99 ? 10.206 4.574 -19.280 1.00 97.94 99 PHE A C 1
ATOM 784 O O . PHE A 1 99 ? 10.987 4.331 -20.195 1.00 97.94 99 PHE A O 1
ATOM 791 N N . HIS A 1 100 ? 9.258 5.506 -19.388 1.00 97.81 100 HIS A N 1
ATOM 792 C CA . HIS A 1 100 ? 8.937 6.212 -20.631 1.00 97.81 100 HIS A CA 1
ATOM 793 C C . HIS A 1 100 ? 10.113 7.031 -21.162 1.00 97.81 100 HIS A C 1
ATOM 795 O O . HIS A 1 100 ? 10.324 7.143 -22.369 1.00 97.81 100 HIS A O 1
ATOM 801 N N . LYS A 1 101 ? 10.905 7.627 -20.263 1.00 97.62 101 LYS A N 1
ATOM 802 C CA . LYS A 1 101 ? 12.131 8.329 -20.650 1.00 97.62 101 LYS A CA 1
ATOM 803 C C . LYS A 1 101 ? 13.144 7.358 -21.264 1.00 97.62 101 LYS A C 1
ATOM 805 O O . LYS A 1 101 ? 13.646 7.636 -22.350 1.00 97.62 101 LYS A O 1
ATOM 810 N N . ALA A 1 102 ? 13.405 6.231 -20.604 1.00 97.69 102 ALA A N 1
ATOM 811 C CA . ALA A 1 102 ? 14.346 5.229 -21.096 1.00 97.69 102 ALA A CA 1
ATOM 812 C C . ALA A 1 102 ? 13.883 4.600 -22.425 1.00 97.69 102 ALA A C 1
ATOM 814 O O . ALA A 1 102 ? 14.686 4.429 -23.337 1.00 97.69 102 ALA A O 1
ATOM 815 N N . GLU A 1 103 ? 12.583 4.333 -22.577 1.00 97.12 103 GLU A N 1
ATOM 816 C CA . GLU A 1 103 ? 11.988 3.829 -23.821 1.00 97.12 103 GLU A CA 1
ATOM 817 C C . GLU A 1 103 ? 12.165 4.818 -24.989 1.00 97.12 103 GLU A C 1
ATOM 819 O O . GLU A 1 103 ? 12.560 4.442 -26.097 1.00 97.12 103 GLU A O 1
ATOM 824 N N . LYS A 1 104 ? 11.950 6.116 -24.741 1.00 96.94 104 LYS A N 1
ATOM 825 C CA . LYS A 1 104 ? 12.203 7.159 -25.747 1.00 96.94 104 LYS A CA 1
ATOM 826 C C . LYS A 1 104 ? 13.668 7.228 -26.160 1.00 96.94 104 LYS A C 1
ATOM 828 O O . LYS A 1 104 ? 13.956 7.375 -27.346 1.00 96.94 104 LYS A O 1
ATOM 833 N N . GLU A 1 105 ? 14.584 7.136 -25.202 1.00 96.31 105 GLU A N 1
ATOM 834 C CA . GLU A 1 105 ? 16.026 7.167 -25.464 1.00 96.31 105 GLU A CA 1
ATOM 835 C C . GLU A 1 105 ? 16.493 5.919 -26.231 1.00 96.31 105 GLU A C 1
ATOM 837 O O . GLU A 1 105 ? 17.314 6.035 -27.142 1.00 96.31 105 GLU A O 1
ATOM 842 N N . LEU A 1 106 ? 15.910 4.747 -25.952 1.00 97.31 106 LEU A N 1
ATOM 843 C CA . LEU A 1 106 ? 16.200 3.489 -26.650 1.00 97.31 106 LEU A CA 1
ATOM 844 C C . LEU A 1 106 ? 15.961 3.580 -28.165 1.00 97.31 106 LEU A C 1
ATOM 846 O O . LEU A 1 106 ? 16.711 3.000 -28.950 1.00 97.31 106 LEU A O 1
ATOM 850 N N . THR A 1 107 ? 14.963 4.363 -28.586 1.00 95.62 107 THR A N 1
ATOM 851 C CA . THR A 1 107 ? 14.610 4.540 -30.005 1.00 95.62 107 THR A CA 1
ATOM 852 C C . THR A 1 107 ? 15.793 5.032 -30.849 1.00 95.62 107 THR A C 1
ATOM 854 O O . THR A 1 107 ? 15.899 4.668 -32.020 1.00 95.62 107 THR A O 1
ATOM 857 N N . ALA A 1 108 ? 16.694 5.846 -30.287 1.00 95.94 108 ALA A N 1
ATOM 858 C CA . ALA A 1 108 ? 17.876 6.319 -31.009 1.00 95.94 108 ALA A CA 1
ATOM 859 C C . ALA A 1 108 ? 18.847 5.169 -31.333 1.00 95.94 108 ALA A C 1
ATOM 861 O O . ALA A 1 108 ? 19.296 5.050 -32.471 1.00 95.94 108 ALA A O 1
ATOM 862 N N . TYR A 1 109 ? 19.090 4.283 -30.367 1.00 96.81 109 TYR A N 1
ATOM 863 C CA . TYR A 1 109 ? 19.987 3.133 -30.515 1.00 96.81 109 TYR A CA 1
ATOM 864 C C . TYR A 1 109 ? 19.406 2.066 -31.436 1.00 96.81 109 TYR A C 1
ATOM 866 O O . TYR A 1 109 ? 20.129 1.486 -32.241 1.00 96.81 109 TYR A O 1
ATOM 874 N N . TRP A 1 110 ? 18.086 1.869 -31.386 1.00 97.44 110 TRP A N 1
ATOM 875 C CA . TRP A 1 110 ? 17.393 1.010 -32.342 1.00 97.44 110 TRP A CA 1
ATOM 876 C C . TRP A 1 110 ? 17.597 1.502 -33.780 1.00 97.44 110 TRP A C 1
ATOM 878 O O . TRP A 1 110 ? 17.946 0.722 -34.663 1.00 97.44 110 TRP A O 1
ATOM 888 N N . ARG A 1 111 ? 17.444 2.813 -34.020 1.00 97.19 111 ARG A N 1
ATOM 889 C CA . ARG A 1 111 ? 17.654 3.407 -35.351 1.00 97.19 111 ARG A CA 1
ATOM 890 C C . ARG A 1 111 ? 19.091 3.260 -35.840 1.00 97.19 111 ARG A C 1
ATOM 892 O O . ARG A 1 111 ? 19.279 2.946 -37.010 1.00 97.19 111 ARG A O 1
ATOM 899 N N . GLU A 1 112 ? 20.075 3.489 -34.975 1.00 97.19 112 GLU A N 1
ATOM 900 C CA . GLU A 1 112 ? 21.494 3.345 -35.320 1.00 97.19 112 GLU A CA 1
ATOM 901 C C . GLU A 1 112 ? 21.841 1.894 -35.678 1.00 97.19 112 GLU A C 1
ATOM 903 O O . GLU A 1 112 ? 22.429 1.642 -36.731 1.00 97.19 112 GLU A O 1
ATOM 908 N N . TYR A 1 113 ? 21.393 0.930 -34.867 1.00 97.56 113 TYR A N 1
ATOM 909 C CA . TYR A 1 113 ? 21.534 -0.491 -35.177 1.00 97.56 113 TYR A CA 1
ATOM 910 C C . TYR A 1 113 ? 20.890 -0.841 -36.529 1.00 97.56 113 TYR A C 1
ATOM 912 O O . TYR A 1 113 ? 21.558 -1.401 -37.400 1.00 97.56 113 TYR A O 1
ATOM 920 N N . CYS A 1 114 ? 19.630 -0.449 -36.757 1.00 97.25 114 CYS A N 1
ATOM 921 C CA . CYS A 1 114 ? 18.954 -0.693 -38.033 1.00 97.25 114 CYS A CA 1
ATOM 922 C C . CYS A 1 114 ? 19.677 -0.047 -39.218 1.00 97.25 114 CYS A C 1
ATOM 924 O O . CYS A 1 114 ? 19.705 -0.625 -40.299 1.00 97.25 114 CYS A O 1
ATOM 926 N N . GLN A 1 115 ? 20.257 1.142 -39.044 1.00 97.62 115 GLN A N 1
ATOM 927 C CA . GLN A 1 115 ? 20.987 1.822 -40.109 1.00 97.62 115 GLN A CA 1
ATOM 928 C C . GLN A 1 115 ? 22.206 1.010 -40.561 1.00 97.62 115 GLN A C 1
ATOM 930 O O . GLN A 1 115 ? 22.408 0.851 -41.766 1.00 97.62 115 GLN A O 1
ATOM 935 N N . PHE A 1 116 ? 23.005 0.491 -39.623 1.00 97.31 116 PHE A N 1
ATOM 936 C CA . PHE A 1 116 ? 24.147 -0.358 -39.966 1.00 97.31 116 PHE A CA 1
ATOM 937 C C . PHE A 1 116 ? 23.702 -1.703 -40.536 1.00 97.31 116 PHE A C 1
ATOM 939 O O . PHE A 1 116 ? 24.227 -2.115 -41.568 1.00 97.31 116 PHE A O 1
ATOM 946 N N . ASN A 1 117 ? 22.696 -2.335 -39.929 1.00 96.50 117 ASN A N 1
ATOM 947 C CA . ASN A 1 117 ? 22.166 -3.613 -40.394 1.00 96.50 117 ASN A CA 1
ATOM 948 C C . ASN A 1 117 ? 21.656 -3.520 -41.839 1.00 96.50 117 ASN A C 1
ATOM 950 O O . ASN A 1 117 ? 22.058 -4.304 -42.687 1.00 96.50 117 ASN A O 1
ATOM 954 N N . ASN A 1 118 ? 20.856 -2.497 -42.146 1.00 97.06 118 ASN A N 1
ATOM 955 C CA . ASN A 1 118 ? 20.332 -2.286 -43.495 1.00 97.06 118 ASN A CA 1
ATOM 956 C C . ASN A 1 118 ? 21.434 -1.939 -44.507 1.00 97.06 118 ASN A C 1
ATOM 958 O O . ASN A 1 118 ? 21.265 -2.198 -45.691 1.00 97.06 118 ASN A O 1
ATOM 962 N N . ARG A 1 119 ? 22.543 -1.311 -44.084 1.00 95.81 119 ARG A N 1
ATOM 963 C CA . ARG A 1 119 ? 23.673 -1.010 -44.981 1.00 95.81 119 ARG A CA 1
ATOM 964 C C . ARG A 1 119 ? 24.413 -2.278 -45.399 1.00 95.81 119 ARG A C 1
ATOM 966 O O . ARG A 1 119 ? 24.851 -2.345 -46.545 1.00 95.81 119 ARG A O 1
ATOM 973 N N . LEU A 1 120 ? 24.550 -3.251 -44.497 1.00 96.62 120 LEU A N 1
ATOM 974 C CA . LEU A 1 120 ? 25.235 -4.516 -44.778 1.00 96.62 120 LEU A CA 1
ATOM 975 C C . LEU A 1 120 ? 24.592 -5.275 -45.943 1.00 96.62 120 LEU A C 1
ATOM 977 O O . LEU A 1 120 ? 25.321 -5.830 -46.757 1.00 96.62 120 LEU A O 1
ATOM 981 N N . ASP A 1 121 ? 23.266 -5.198 -46.091 1.00 96.38 121 ASP A N 1
ATOM 982 C CA . ASP A 1 121 ? 22.518 -5.848 -4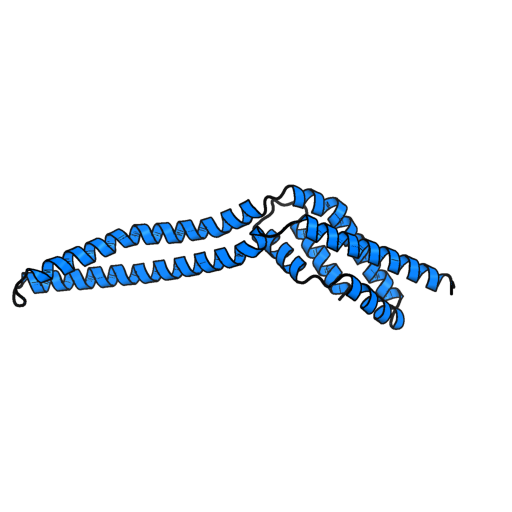7.179 1.00 96.38 121 ASP A CA 1
ATOM 983 C C . ASP A 1 121 ? 22.938 -5.391 -48.594 1.00 96.38 121 ASP A C 1
ATOM 985 O O . ASP A 1 121 ? 22.631 -6.063 -49.579 1.00 96.38 121 ASP A O 1
ATOM 989 N N . TYR A 1 122 ? 23.629 -4.251 -48.715 1.00 95.94 122 TYR A N 1
ATOM 990 C CA . TYR A 1 122 ? 24.061 -3.673 -49.995 1.00 95.94 122 TYR A CA 1
ATOM 991 C C . TYR A 1 122 ? 25.569 -3.778 -50.254 1.00 95.94 122 TYR A C 1
ATOM 993 O O . TYR A 1 122 ? 26.038 -3.289 -51.285 1.00 95.94 122 TYR A O 1
ATOM 1001 N N . LEU A 1 123 ? 26.342 -4.358 -49.334 1.00 96.12 123 LEU A N 1
ATOM 1002 C CA . LEU A 1 123 ? 27.798 -4.448 -49.440 1.00 96.12 123 LEU A CA 1
ATOM 1003 C C . LEU A 1 123 ? 28.235 -5.864 -49.828 1.00 96.12 123 LEU A C 1
ATOM 1005 O O . LEU A 1 123 ? 27.624 -6.850 -49.430 1.00 96.12 123 LEU A O 1
ATOM 1009 N N . ASP A 1 124 ? 29.325 -5.961 -50.591 1.00 95.81 124 ASP A N 1
ATOM 1010 C CA . ASP A 1 124 ? 29.953 -7.249 -50.891 1.00 95.81 124 ASP A CA 1
ATOM 1011 C C . ASP A 1 124 ? 30.643 -7.805 -49.638 1.00 95.81 124 ASP A C 1
ATOM 1013 O O . ASP A 1 124 ? 31.387 -7.075 -48.973 1.00 95.81 124 ASP A O 1
ATOM 1017 N N . PHE A 1 125 ? 30.409 -9.080 -49.326 1.00 90.50 125 PHE A N 1
ATOM 1018 C CA . PHE A 1 125 ? 30.799 -9.712 -48.059 1.00 90.50 125 PHE A CA 1
ATOM 1019 C C . PHE A 1 125 ? 32.308 -9.655 -47.794 1.00 90.50 125 PHE A C 1
ATOM 1021 O O . PHE A 1 125 ? 32.732 -9.443 -46.660 1.00 90.50 125 PHE A O 1
ATOM 1028 N N . ASP A 1 126 ? 33.124 -9.781 -48.842 1.00 93.00 126 ASP A N 1
ATOM 1029 C CA . ASP A 1 126 ? 34.587 -9.764 -48.725 1.00 93.00 126 ASP A CA 1
ATOM 1030 C C . ASP A 1 126 ? 35.177 -8.344 -48.789 1.00 93.00 126 ASP A C 1
ATOM 1032 O O . ASP A 1 126 ? 36.395 -8.146 -48.695 1.00 93.00 126 ASP A O 1
ATOM 1036 N N . SER A 1 127 ? 34.332 -7.320 -48.944 1.00 96.38 127 SER A N 1
ATOM 1037 C CA . SER A 1 127 ? 34.794 -5.940 -48.983 1.00 96.38 127 SER A CA 1
ATOM 1038 C C . SER A 1 127 ? 35.251 -5.471 -47.600 1.00 96.38 127 SER A C 1
ATOM 1040 O O . SER A 1 127 ? 34.656 -5.757 -46.559 1.00 96.38 127 SER A O 1
ATOM 1042 N N . ARG A 1 128 ? 36.305 -4.652 -47.582 1.00 96.12 128 ARG A N 1
ATOM 1043 C CA . ARG A 1 128 ? 36.770 -4.004 -46.350 1.00 96.12 128 ARG A CA 1
ATOM 1044 C C . ARG A 1 128 ? 35.667 -3.170 -45.682 1.00 96.12 128 ARG A C 1
ATOM 1046 O O . ARG A 1 128 ? 35.594 -3.123 -44.458 1.00 96.12 128 ARG A O 1
ATOM 1053 N N . GLU A 1 129 ? 34.824 -2.529 -46.488 1.00 96.12 129 GLU A N 1
ATOM 1054 C CA . GLU A 1 129 ? 33.701 -1.716 -46.019 1.00 96.12 129 GLU A CA 1
ATOM 1055 C C . GLU A 1 129 ? 32.638 -2.558 -45.302 1.00 96.12 129 GLU A C 1
ATOM 1057 O O . GLU A 1 129 ? 32.128 -2.125 -44.267 1.00 96.12 129 GLU A O 1
ATOM 1062 N N . TYR A 1 130 ? 32.348 -3.767 -45.799 1.00 97.38 130 TYR A N 1
ATOM 1063 C CA . TYR A 1 130 ? 31.465 -4.718 -45.123 1.00 97.38 130 TYR A CA 1
ATOM 1064 C C . TYR A 1 130 ? 32.016 -5.071 -43.739 1.00 97.38 130 TYR A C 1
ATOM 1066 O O . TYR A 1 130 ? 31.337 -4.860 -42.738 1.00 97.38 130 TYR A O 1
ATOM 1074 N N . ILE A 1 131 ? 33.283 -5.496 -43.659 1.00 96.56 131 ILE A N 1
ATOM 1075 C CA . ILE A 1 131 ? 33.928 -5.909 -42.398 1.00 96.56 131 ILE A CA 1
ATOM 1076 C C . ILE A 1 131 ? 33.940 -4.772 -41.360 1.00 96.56 131 ILE A C 1
ATOM 1078 O O . ILE A 1 131 ? 33.762 -4.999 -40.161 1.00 96.56 131 ILE A O 1
ATOM 1082 N N . GLU A 1 132 ? 34.187 -3.531 -41.787 1.00 97.00 132 GLU A N 1
ATOM 1083 C CA . GLU A 1 132 ? 34.160 -2.366 -40.895 1.00 97.00 132 GLU A CA 1
ATOM 1084 C C . GLU A 1 132 ? 32.725 -2.020 -40.450 1.00 97.00 132 GLU A C 1
ATOM 1086 O O . GLU A 1 132 ? 32.502 -1.750 -39.267 1.00 97.00 132 GLU A O 1
ATOM 1091 N N . THR A 1 133 ? 31.746 -2.092 -41.359 1.00 97.31 133 THR A N 1
ATOM 1092 C CA . THR A 1 133 ? 30.323 -1.845 -41.060 1.00 97.31 133 THR A CA 1
ATOM 1093 C C . THR A 1 133 ? 29.746 -2.913 -40.130 1.00 97.31 133 THR A C 1
ATOM 1095 O O . THR A 1 133 ? 28.985 -2.582 -39.225 1.00 97.31 133 THR A O 1
ATOM 1098 N N . GLU A 1 134 ? 30.146 -4.174 -40.288 1.00 97.81 134 GLU A N 1
ATOM 1099 C CA . GLU A 1 134 ? 29.706 -5.296 -39.454 1.00 97.81 134 GLU A CA 1
ATOM 1100 C C . GLU A 1 134 ? 30.125 -5.087 -37.995 1.00 97.81 134 GLU A C 1
ATOM 1102 O O . GLU A 1 134 ? 29.306 -5.196 -37.083 1.00 97.81 134 GLU A O 1
ATOM 1107 N N . LYS A 1 135 ? 31.372 -4.656 -37.760 1.00 97.19 135 LYS A N 1
ATOM 1108 C CA . LYS A 1 135 ? 31.858 -4.316 -36.411 1.00 97.19 135 LYS A CA 1
ATOM 1109 C C . LYS A 1 135 ? 31.065 -3.180 -35.768 1.00 97.19 135 LYS A C 1
ATOM 1111 O O . LYS A 1 135 ? 30.817 -3.214 -34.562 1.00 97.19 135 LYS A O 1
ATOM 1116 N N . LEU A 1 136 ? 30.693 -2.162 -36.546 1.00 97.75 136 LEU A N 1
ATOM 1117 C CA . LEU A 1 136 ? 29.859 -1.059 -36.061 1.00 97.75 136 LEU A CA 1
ATOM 1118 C C . LEU A 1 136 ? 28.430 -1.526 -35.766 1.00 97.75 136 LEU A C 1
ATOM 1120 O O . LEU A 1 136 ? 27.879 -1.142 -34.737 1.00 97.75 136 LEU A O 1
ATOM 1124 N N . CYS A 1 137 ? 27.871 -2.389 -36.617 1.00 97.81 137 CYS A N 1
ATOM 1125 C CA . CYS A 1 137 ? 26.554 -2.992 -36.435 1.00 97.81 137 CYS A CA 1
ATOM 1126 C C . CYS A 1 137 ? 26.482 -3.794 -35.132 1.00 97.81 137 CYS A C 1
ATOM 1128 O O . CYS A 1 137 ? 25.614 -3.534 -34.302 1.00 97.81 137 CYS A O 1
ATOM 1130 N N . GLU A 1 138 ? 27.438 -4.698 -34.901 1.00 98.06 138 GLU A N 1
ATOM 1131 C CA . GLU A 1 138 ? 27.483 -5.514 -33.682 1.00 98.06 138 GLU A CA 1
ATOM 1132 C C . GLU A 1 138 ? 27.681 -4.662 -32.426 1.00 98.06 138 GLU A C 1
ATOM 1134 O O . GLU A 1 138 ? 27.045 -4.903 -31.399 1.00 98.06 138 GLU A O 1
ATOM 1139 N N . LYS A 1 139 ? 28.494 -3.602 -32.505 1.00 97.94 139 LYS A N 1
ATOM 1140 C CA . LYS A 1 139 ? 28.631 -2.646 -31.401 1.00 97.94 139 LYS A CA 1
ATOM 1141 C C . LYS A 1 139 ? 27.316 -1.911 -31.120 1.00 97.94 139 LYS A C 1
ATOM 1143 O O . LYS A 1 139 ? 26.924 -1.805 -29.960 1.00 97.94 139 LYS A O 1
ATOM 1148 N N . ALA A 1 140 ? 26.642 -1.408 -32.155 1.00 97.94 140 ALA A N 1
ATOM 1149 C CA . ALA A 1 140 ? 25.364 -0.709 -32.018 1.00 97.94 140 ALA A CA 1
ATOM 1150 C C . ALA A 1 140 ? 24.267 -1.635 -31.470 1.00 97.94 140 ALA A C 1
ATOM 1152 O O . ALA A 1 140 ? 23.485 -1.226 -30.614 1.00 97.94 140 ALA A O 1
ATOM 1153 N N . LYS A 1 141 ? 24.253 -2.898 -31.905 1.00 98.06 141 LYS A N 1
ATOM 1154 C CA . LYS A 1 141 ? 23.360 -3.941 -31.397 1.00 98.06 141 LYS A CA 1
ATOM 1155 C C . LYS A 1 141 ? 23.603 -4.231 -29.919 1.00 98.06 141 LYS A C 1
ATOM 1157 O O . LYS A 1 141 ? 22.657 -4.194 -29.143 1.00 98.06 141 LYS A O 1
ATOM 1162 N N . ALA A 1 142 ? 24.854 -4.455 -29.514 1.00 98.00 142 ALA A N 1
ATOM 1163 C CA . ALA A 1 142 ? 25.194 -4.709 -28.114 1.00 98.00 142 ALA A CA 1
ATOM 1164 C C . ALA A 1 142 ? 24.781 -3.540 -27.202 1.00 98.00 142 ALA A C 1
ATOM 1166 O O . ALA A 1 142 ? 24.220 -3.743 -26.127 1.00 98.00 142 ALA A O 1
ATOM 1167 N N . GLU A 1 143 ? 25.009 -2.310 -27.661 1.00 97.31 143 GLU A N 1
ATOM 1168 C CA . GLU A 1 143 ? 24.641 -1.083 -26.955 1.00 97.31 143 GLU A CA 1
ATOM 1169 C C . GLU A 1 143 ? 23.109 -0.892 -26.867 1.00 97.31 143 GLU A C 1
ATOM 1171 O O . GLU A 1 143 ? 22.583 -0.458 -25.836 1.00 97.31 143 GLU A O 1
ATOM 1176 N N . HIS A 1 144 ? 22.375 -1.239 -27.930 1.00 98.00 144 HIS A N 1
ATOM 1177 C CA . HIS A 1 144 ? 20.913 -1.295 -27.925 1.00 98.00 144 HIS A CA 1
ATOM 1178 C C . HIS A 1 144 ? 20.393 -2.355 -26.946 1.00 98.00 144 HIS A C 1
ATOM 1180 O O . HIS A 1 144 ? 19.523 -2.051 -26.131 1.00 98.00 144 HIS A O 1
ATOM 1186 N N . ASP A 1 145 ? 20.929 -3.574 -26.994 1.00 98.06 145 ASP A N 1
ATOM 1187 C CA . ASP A 1 145 ? 20.471 -4.707 -26.187 1.00 98.06 145 ASP A CA 1
ATOM 1188 C C . ASP A 1 145 ? 20.693 -4.467 -24.687 1.00 98.06 145 ASP A C 1
ATOM 1190 O O . ASP A 1 145 ? 19.814 -4.762 -23.871 1.00 98.06 145 ASP A O 1
ATOM 1194 N N . GLU A 1 146 ? 21.817 -3.847 -24.320 1.00 97.44 146 GLU A N 1
ATOM 1195 C CA . GLU A 1 146 ? 22.093 -3.431 -22.944 1.00 97.44 146 GLU A CA 1
ATOM 1196 C C . GLU A 1 146 ? 21.039 -2.435 -22.437 1.00 97.44 146 GLU A C 1
ATOM 1198 O O . GLU A 1 146 ? 20.447 -2.623 -21.371 1.00 97.44 146 GLU A O 1
ATOM 1203 N N . ARG A 1 147 ? 20.723 -1.397 -23.222 1.00 97.56 147 ARG A N 1
ATOM 1204 C CA . ARG A 1 147 ? 19.674 -0.432 -22.851 1.00 97.56 147 ARG A CA 1
ATOM 1205 C C . ARG A 1 147 ? 18.282 -1.044 -22.867 1.00 97.56 147 ARG A C 1
ATOM 1207 O O . ARG A 1 147 ? 17.453 -0.699 -22.027 1.00 97.56 147 ARG A O 1
ATOM 1214 N N . GLN A 1 148 ? 18.014 -1.960 -23.789 1.00 98.06 148 GLN A N 1
ATOM 1215 C CA . GLN A 1 148 ? 16.756 -2.691 -23.852 1.00 98.06 148 GLN A CA 1
ATOM 1216 C C . GLN A 1 148 ? 16.542 -3.520 -22.578 1.00 98.06 148 GLN A C 1
ATOM 1218 O O . GLN A 1 148 ? 15.397 -3.619 -22.128 1.00 98.06 148 GLN A O 1
ATOM 1223 N N . ARG A 1 149 ? 17.608 -4.069 -21.974 1.00 98.06 149 ARG A N 1
ATOM 1224 C CA . ARG A 1 149 ? 17.543 -4.726 -20.658 1.00 98.06 149 ARG A CA 1
ATOM 1225 C C . ARG A 1 149 ? 17.109 -3.742 -19.572 1.00 98.06 149 ARG A C 1
ATOM 1227 O O . ARG A 1 149 ? 16.131 -4.015 -18.883 1.00 98.06 149 ARG A O 1
ATOM 1234 N N . VAL A 1 150 ? 17.746 -2.572 -19.502 1.00 97.81 150 VAL A N 1
ATOM 1235 C CA . VAL A 1 150 ? 17.388 -1.510 -18.542 1.00 97.81 150 VAL A CA 1
ATOM 1236 C C . VAL A 1 150 ? 15.930 -1.062 -18.709 1.00 97.81 150 VAL A C 1
ATOM 1238 O O . VAL A 1 150 ? 15.209 -0.911 -17.728 1.00 97.81 150 VAL A O 1
ATOM 1241 N N . VAL A 1 151 ? 15.446 -0.895 -19.946 1.00 98.38 151 VAL A N 1
ATOM 1242 C CA . VAL A 1 151 ? 14.036 -0.545 -20.206 1.00 98.38 151 VAL A CA 1
ATOM 1243 C C . VAL A 1 151 ? 13.081 -1.622 -19.683 1.00 98.38 151 VAL A C 1
ATOM 1245 O O . VAL A 1 151 ? 12.051 -1.283 -19.104 1.00 98.38 151 VAL A O 1
ATOM 1248 N N . ARG A 1 152 ? 13.414 -2.911 -19.844 1.00 98.38 152 ARG A N 1
ATOM 1249 C CA . ARG A 1 152 ? 12.592 -4.015 -19.314 1.00 98.38 152 ARG A CA 1
ATOM 1250 C C . ARG A 1 152 ? 12.564 -4.026 -17.786 1.00 98.38 152 ARG A C 1
ATOM 1252 O O . ARG A 1 152 ? 11.501 -4.246 -17.217 1.00 98.38 152 ARG A O 1
ATOM 1259 N N . GLU A 1 153 ? 13.696 -3.764 -17.138 1.00 98.31 153 GLU A N 1
ATOM 1260 C CA . GLU A 1 153 ? 13.783 -3.646 -15.675 1.00 98.31 153 GLU A CA 1
ATOM 1261 C C . GLU A 1 153 ? 12.905 -2.490 -15.165 1.00 98.31 153 GLU A C 1
ATOM 1263 O O . GLU A 1 153 ? 12.056 -2.691 -14.299 1.00 98.31 153 GLU A O 1
ATOM 1268 N N . LEU A 1 154 ? 13.009 -1.307 -15.781 1.00 98.44 154 LEU A N 1
ATOM 1269 C CA . LEU A 1 154 ? 12.182 -0.145 -15.431 1.00 98.44 154 LEU A CA 1
ATOM 1270 C C . LEU A 1 154 ? 10.687 -0.376 -15.682 1.00 98.44 154 LEU A C 1
ATOM 1272 O O . LEU A 1 154 ? 9.849 0.117 -14.925 1.00 98.44 154 LEU A O 1
ATOM 1276 N N . TYR A 1 155 ? 10.336 -1.110 -16.739 1.00 98.25 155 TYR A N 1
ATOM 1277 C CA . TYR A 1 155 ? 8.951 -1.496 -16.991 1.00 98.25 155 TYR A CA 1
ATOM 1278 C C . TYR A 1 155 ? 8.421 -2.427 -15.895 1.00 98.25 155 TYR A C 1
ATOM 1280 O O . TYR A 1 155 ? 7.312 -2.212 -15.410 1.00 98.25 155 TYR A O 1
ATOM 1288 N N . ALA A 1 156 ? 9.215 -3.410 -15.460 1.00 98.25 156 ALA A N 1
ATOM 1289 C CA . ALA A 1 156 ? 8.840 -4.305 -14.367 1.00 98.25 156 ALA A CA 1
ATOM 1290 C C . ALA A 1 156 ? 8.643 -3.544 -13.042 1.00 98.25 156 ALA A C 1
ATOM 1292 O O . ALA A 1 156 ? 7.666 -3.791 -12.334 1.00 98.25 156 ALA A O 1
ATOM 1293 N N . GLU A 1 157 ? 9.509 -2.569 -12.733 1.00 98.00 157 GLU A N 1
ATOM 1294 C CA . GLU A 1 157 ? 9.324 -1.673 -11.580 1.00 98.00 157 GLU A CA 1
ATOM 1295 C C . GLU A 1 157 ? 8.023 -0.867 -11.681 1.00 98.00 157 GLU A C 1
ATOM 1297 O O . GLU A 1 157 ? 7.270 -0.775 -10.712 1.00 98.00 157 GLU A O 1
ATOM 1302 N N . TYR A 1 158 ? 7.735 -0.293 -12.854 1.00 98.00 158 TYR A N 1
ATOM 1303 C CA . TYR A 1 158 ? 6.485 0.425 -13.095 1.00 98.00 158 TYR A CA 1
ATOM 1304 C C . TYR A 1 158 ? 5.261 -0.483 -12.937 1.00 98.00 158 TYR A C 1
ATOM 1306 O O . TYR A 1 158 ? 4.282 -0.082 -12.305 1.00 98.00 158 TYR A O 1
ATOM 1314 N N . GLU A 1 159 ? 5.309 -1.704 -13.469 1.00 97.38 159 GLU A N 1
ATOM 1315 C CA . GLU A 1 159 ? 4.219 -2.668 -13.352 1.00 97.38 159 GLU A CA 1
ATOM 1316 C C . GLU A 1 159 ? 3.955 -3.027 -11.883 1.00 97.38 159 GLU A C 1
ATOM 1318 O O . GLU A 1 159 ? 2.801 -3.028 -11.448 1.00 97.38 159 GLU A O 1
ATOM 1323 N N . GLN A 1 160 ? 5.013 -3.268 -11.103 1.00 96.06 160 GLN A N 1
ATOM 1324 C CA . GLN A 1 160 ? 4.894 -3.534 -9.672 1.00 96.06 160 GLN A CA 1
ATOM 1325 C C . GLN A 1 160 ? 4.329 -2.325 -8.919 1.00 96.06 160 GLN A C 1
ATOM 1327 O O . GLN A 1 160 ? 3.355 -2.466 -8.182 1.00 96.06 160 GLN A O 1
ATOM 1332 N N . ALA A 1 161 ? 4.845 -1.121 -9.176 1.00 96.12 161 ALA A N 1
ATOM 1333 C CA . ALA A 1 161 ? 4.335 0.103 -8.564 1.00 96.12 161 ALA A CA 1
ATOM 1334 C C . ALA A 1 161 ? 2.855 0.360 -8.902 1.00 96.12 161 ALA A C 1
ATOM 1336 O O . ALA A 1 161 ? 2.114 0.919 -8.093 1.00 96.12 161 ALA A O 1
ATOM 1337 N N . ASN A 1 162 ? 2.405 -0.049 -10.092 1.00 95.00 162 ASN A N 1
ATOM 1338 C CA . ASN A 1 162 ? 1.008 0.054 -10.505 1.00 95.00 162 ASN A CA 1
ATOM 1339 C C . ASN A 1 162 ? 0.109 -0.992 -9.820 1.00 95.00 162 ASN A C 1
ATOM 1341 O O . ASN A 1 162 ? -1.048 -0.703 -9.513 1.00 95.00 162 ASN A O 1
ATOM 1345 N N . LYS A 1 163 ? 0.630 -2.197 -9.549 1.00 94.06 163 LYS A N 1
ATOM 1346 C CA . LYS A 1 163 ? -0.060 -3.205 -8.725 1.00 94.06 163 LYS A CA 1
ATOM 1347 C C . LYS A 1 163 ? -0.220 -2.699 -7.293 1.00 94.06 163 LYS A C 1
ATOM 1349 O O . LYS A 1 163 ? -1.341 -2.676 -6.787 1.00 94.06 163 LYS A O 1
ATOM 1354 N N . ASP A 1 164 ? 0.857 -2.200 -6.695 1.00 92.06 164 ASP A N 1
ATOM 1355 C CA . ASP A 1 164 ? 0.859 -1.695 -5.319 1.00 92.06 164 ASP A CA 1
ATOM 1356 C C . ASP A 1 164 ? -0.082 -0.491 -5.157 1.00 92.06 164 ASP A C 1
ATOM 1358 O O . ASP A 1 164 ? -0.841 -0.401 -4.189 1.00 92.06 164 ASP A O 1
ATOM 1362 N N . SER A 1 165 ? -0.101 0.419 -6.137 1.00 95.56 165 SER A N 1
ATOM 1363 C CA . SER A 1 165 ? -0.967 1.599 -6.092 1.00 95.56 165 SER A CA 1
ATOM 1364 C C . SER A 1 165 ? -2.448 1.288 -6.295 1.00 95.56 165 SER A C 1
ATOM 1366 O O . SER A 1 165 ? -3.296 2.080 -5.880 1.00 95.56 165 SER A O 1
ATOM 1368 N N . SER A 1 166 ? -2.786 0.134 -6.877 1.00 94.62 166 SER A N 1
ATOM 1369 C CA . SER A 1 166 ? -4.175 -0.242 -7.159 1.00 94.62 166 SER A CA 1
ATOM 1370 C C . SER A 1 166 ? -5.032 -0.360 -5.892 1.00 94.62 166 SER A C 1
ATOM 1372 O O . SER A 1 166 ? -6.199 0.040 -5.904 1.00 94.62 166 SER A O 1
ATOM 1374 N N . HIS A 1 167 ? -4.442 -0.830 -4.791 1.00 93.25 167 HIS A N 1
ATOM 1375 C CA . HIS A 1 167 ? -5.095 -0.944 -3.487 1.00 93.25 167 HIS A CA 1
ATOM 1376 C C . HIS A 1 167 ? -5.464 0.440 -2.942 1.00 93.25 167 HIS A C 1
ATOM 1378 O O . HIS A 1 167 ? -6.624 0.707 -2.626 1.00 93.25 167 HIS A O 1
ATOM 1384 N N . VAL A 1 168 ? -4.498 1.362 -2.948 1.00 97.12 168 VAL A N 1
ATOM 1385 C CA . VAL A 1 168 ? -4.693 2.753 -2.516 1.00 97.12 168 VAL A CA 1
ATOM 1386 C C . VAL A 1 168 ? -5.694 3.478 -3.416 1.00 97.12 168 VAL A C 1
ATOM 1388 O O . VAL A 1 168 ? -6.575 4.175 -2.925 1.00 97.12 168 VAL A O 1
ATOM 1391 N N . PHE A 1 169 ? -5.631 3.264 -4.732 1.00 96.75 169 PHE A N 1
ATOM 1392 C CA . PHE A 1 169 ? -6.532 3.902 -5.694 1.00 96.75 169 PHE A CA 1
ATOM 1393 C C . PHE A 1 169 ? -8.010 3.551 -5.462 1.00 96.75 169 PHE A C 1
ATOM 1395 O O . PHE A 1 169 ? -8.900 4.374 -5.696 1.00 96.75 169 PHE A O 1
ATOM 1402 N N . ARG A 1 170 ? -8.282 2.309 -5.049 1.00 94.19 170 ARG A N 1
ATOM 1403 C CA . ARG A 1 170 ? -9.642 1.782 -4.854 1.00 94.19 170 ARG A CA 1
ATOM 1404 C C . ARG A 1 170 ? -10.173 2.003 -3.442 1.00 94.19 170 ARG A C 1
ATOM 1406 O O . ARG A 1 170 ? -11.372 1.817 -3.225 1.00 94.19 170 ARG A O 1
ATOM 1413 N N . PHE A 1 171 ? -9.308 2.383 -2.508 1.00 96.06 171 PHE A N 1
ATOM 1414 C CA . PHE A 1 171 ? -9.667 2.561 -1.113 1.00 96.06 171 PHE A CA 1
ATOM 1415 C C . PHE A 1 171 ? -10.720 3.654 -0.926 1.00 96.06 171 PHE A C 1
ATOM 1417 O O . PHE A 1 171 ? -10.685 4.705 -1.573 1.00 96.06 171 PHE A O 1
ATOM 1424 N N . ARG A 1 172 ? -11.662 3.410 -0.009 1.00 94.50 172 ARG A N 1
ATOM 1425 C CA . ARG A 1 172 ? -12.651 4.404 0.414 1.00 94.50 172 ARG A CA 1
ATOM 1426 C C . ARG A 1 172 ? -12.700 4.483 1.931 1.00 94.50 172 ARG A C 1
ATOM 1428 O O . ARG A 1 172 ? -13.125 3.532 2.585 1.00 94.50 172 ARG A O 1
ATOM 1435 N N . ALA A 1 173 ? -12.351 5.653 2.461 1.00 94.88 173 ALA A N 1
ATOM 1436 C CA . ALA A 1 173 ? -12.324 5.914 3.898 1.00 94.88 173 ALA A CA 1
ATOM 1437 C C . ALA A 1 173 ? -13.679 5.663 4.584 1.00 94.88 173 ALA A C 1
ATOM 1439 O O . ALA A 1 173 ? -13.710 5.222 5.728 1.00 94.88 173 ALA A O 1
ATOM 1440 N N . ASP A 1 174 ? -14.801 5.881 3.890 1.00 94.88 174 ASP A N 1
ATOM 1441 C CA . ASP A 1 174 ? -16.142 5.685 4.463 1.00 94.88 174 ASP A CA 1
ATOM 1442 C C . ASP A 1 174 ? -16.403 4.239 4.907 1.00 94.88 174 ASP A C 1
ATOM 1444 O O . ASP A 1 174 ? -17.081 4.007 5.912 1.00 94.88 174 ASP A O 1
ATOM 1448 N N . PHE A 1 175 ? -15.852 3.255 4.190 1.00 94.62 175 PHE A N 1
ATOM 1449 C CA . PHE A 1 175 ? -16.005 1.851 4.565 1.00 94.62 175 PHE A CA 1
ATOM 1450 C C . PHE A 1 175 ? -15.184 1.512 5.808 1.00 94.62 175 PHE A C 1
ATOM 1452 O O . PHE A 1 175 ? -15.713 0.884 6.723 1.00 94.62 175 PHE A O 1
ATOM 1459 N N . LEU A 1 176 ? -13.946 2.010 5.890 1.00 96.00 176 LEU A N 1
ATOM 1460 C CA . LEU A 1 176 ? -13.127 1.896 7.097 1.00 96.00 176 LEU A CA 1
ATOM 1461 C C . LEU A 1 176 ? -13.831 2.541 8.301 1.00 96.00 176 LEU A C 1
ATOM 1463 O O . LEU A 1 176 ? -13.957 1.918 9.352 1.00 96.00 176 LEU A O 1
ATOM 1467 N N . GLY A 1 177 ? -14.367 3.754 8.133 1.00 96.19 177 GLY A N 1
ATOM 1468 C CA . GLY A 1 177 ? -15.125 4.441 9.180 1.00 96.19 177 GLY A CA 1
ATOM 1469 C C . GLY A 1 177 ? -16.351 3.656 9.651 1.00 96.19 177 GLY A C 1
ATOM 1470 O O . GLY A 1 177 ? -16.621 3.599 10.849 1.00 96.19 177 GLY A O 1
ATOM 1471 N N . THR A 1 178 ? -17.056 2.994 8.732 1.00 96.38 178 THR A N 1
ATOM 1472 C CA . THR A 1 178 ? -18.212 2.144 9.063 1.00 96.38 178 THR A CA 1
ATOM 1473 C C . THR A 1 178 ? -17.798 0.940 9.912 1.00 96.38 178 THR A C 1
ATOM 1475 O O . THR A 1 178 ? -18.428 0.658 10.932 1.00 96.38 178 THR A O 1
ATOM 1478 N N . VAL A 1 179 ? -16.717 0.256 9.527 1.00 96.06 179 VAL A N 1
ATOM 1479 C CA . VAL A 1 179 ? -16.189 -0.903 10.262 1.00 96.06 179 VAL A CA 1
ATOM 1480 C C . VAL A 1 179 ? -15.707 -0.493 11.658 1.00 96.06 179 VAL A C 1
ATOM 1482 O O . VAL A 1 179 ? -16.097 -1.110 12.647 1.00 96.06 179 VAL A O 1
ATOM 1485 N N . ILE A 1 180 ? -14.957 0.607 11.771 1.00 97.06 180 ILE A N 1
ATOM 1486 C CA . ILE A 1 180 ? -14.463 1.101 13.067 1.00 97.06 180 ILE A CA 1
ATOM 1487 C C . ILE A 1 180 ? -15.607 1.578 13.970 1.00 97.06 180 ILE A C 1
ATOM 1489 O O . ILE A 1 180 ? -15.590 1.319 15.174 1.00 97.06 180 ILE A O 1
ATOM 1493 N N . SER A 1 181 ? -16.647 2.206 13.408 1.00 97.62 181 SER A N 1
ATOM 1494 C CA . SER A 1 181 ? -17.863 2.523 14.168 1.00 97.62 181 SER A CA 1
ATOM 1495 C C . SER A 1 181 ? -18.494 1.266 14.755 1.00 97.62 181 SER A C 1
ATOM 1497 O O . SER A 1 181 ? -18.912 1.274 15.911 1.00 97.62 181 SER A O 1
ATOM 1499 N N . ARG A 1 182 ? -18.514 0.163 13.999 1.00 97.00 182 ARG A N 1
ATOM 1500 C CA . ARG A 1 182 ? -19.057 -1.099 14.496 1.00 97.00 182 ARG A CA 1
ATOM 1501 C C . ARG A 1 182 ? -18.218 -1.685 15.632 1.00 97.00 182 ARG A C 1
ATOM 1503 O O . ARG A 1 182 ? -18.800 -2.153 16.607 1.00 97.00 182 ARG A O 1
ATOM 1510 N N . TYR A 1 183 ? -16.888 -1.623 15.554 1.00 97.19 183 TYR A N 1
ATOM 1511 C CA . TYR A 1 183 ? -16.025 -2.052 16.663 1.00 97.19 183 TYR A CA 1
ATOM 1512 C C . TYR A 1 183 ? -16.249 -1.232 17.928 1.00 97.19 183 TYR A C 1
ATOM 1514 O O . TYR A 1 183 ? -16.333 -1.803 19.012 1.00 97.19 183 TYR A O 1
ATOM 1522 N N . LYS A 1 184 ? -16.413 0.090 17.801 1.00 97.75 184 LYS A N 1
ATOM 1523 C CA . LYS A 1 184 ? -16.755 0.958 18.933 1.00 97.75 184 LYS A CA 1
ATOM 1524 C C . LYS A 1 184 ? -18.075 0.541 19.591 1.00 97.75 184 LYS A C 1
ATOM 1526 O O . LYS A 1 184 ? -18.156 0.490 20.822 1.00 97.75 184 LYS A O 1
ATOM 1531 N N . ASP A 1 185 ? -19.105 0.275 18.790 1.00 97.62 185 ASP A N 1
ATOM 1532 C CA . ASP A 1 185 ? -20.425 -0.114 19.296 1.00 97.62 185 ASP A CA 1
ATOM 1533 C C . ASP A 1 185 ? -20.359 -1.458 20.032 1.00 97.62 185 ASP A C 1
ATOM 1535 O O . ASP A 1 185 ? -20.881 -1.582 21.140 1.00 97.62 185 ASP A O 1
ATOM 1539 N N . ILE A 1 186 ? -19.652 -2.438 19.458 1.00 96.69 186 ILE A N 1
ATOM 1540 C CA . ILE A 1 186 ? -19.418 -3.748 20.082 1.00 96.69 186 ILE A CA 1
ATOM 1541 C C . ILE A 1 186 ? -18.632 -3.594 21.385 1.00 96.69 186 ILE A C 1
ATOM 1543 O O . ILE A 1 186 ? -19.040 -4.128 22.411 1.00 96.69 186 ILE A O 1
ATOM 1547 N N . ALA A 1 187 ? -17.553 -2.808 21.382 1.00 97.56 187 ALA A N 1
ATOM 1548 C CA . ALA A 1 187 ? -16.765 -2.557 22.583 1.00 97.56 187 ALA A CA 1
ATOM 1549 C C . ALA A 1 187 ? -17.613 -1.911 23.692 1.00 97.56 187 ALA A C 1
ATOM 1551 O O . ALA A 1 187 ? -17.510 -2.271 24.860 1.00 97.56 187 ALA A O 1
ATOM 1552 N N . THR A 1 188 ? -18.505 -0.989 23.325 1.00 97.81 188 THR A N 1
ATOM 1553 C CA . THR A 1 188 ? -19.430 -0.345 24.265 1.00 97.81 188 THR A CA 1
ATOM 1554 C C . THR A 1 188 ? -20.438 -1.343 24.846 1.00 97.81 188 THR A C 1
ATOM 1556 O O . THR A 1 188 ? -20.704 -1.297 26.047 1.00 97.81 188 THR A O 1
ATOM 1559 N N . ALA A 1 189 ? -20.968 -2.256 24.026 1.00 96.94 189 ALA A N 1
ATOM 1560 C CA . ALA A 1 189 ? -21.858 -3.322 24.482 1.00 96.94 189 ALA A CA 1
ATOM 1561 C C . ALA A 1 189 ? -21.147 -4.280 25.454 1.00 96.94 189 ALA A C 1
ATOM 1563 O O . ALA A 1 189 ? -21.647 -4.503 26.554 1.00 96.94 189 ALA A O 1
ATOM 1564 N N . ILE A 1 190 ? -19.940 -4.747 25.112 1.00 96.12 190 ILE A N 1
ATOM 1565 C CA . ILE A 1 190 ? -19.147 -5.640 25.972 1.00 96.12 190 ILE A CA 1
ATOM 1566 C C . ILE A 1 190 ? -18.855 -4.984 27.330 1.00 96.12 190 ILE A C 1
ATOM 1568 O O . ILE A 1 190 ? -19.007 -5.620 28.370 1.00 96.12 190 ILE A O 1
ATOM 1572 N N . LEU A 1 191 ? -18.485 -3.698 27.360 1.00 97.12 191 LEU A N 1
ATOM 1573 C CA . LEU A 1 191 ? -18.240 -2.988 28.624 1.00 97.12 191 LEU A CA 1
ATOM 1574 C C . LEU A 1 191 ? -19.502 -2.866 29.485 1.00 97.12 191 LEU A C 1
ATOM 1576 O O . LEU A 1 191 ? -19.424 -2.971 30.710 1.00 97.12 191 LEU A O 1
ATOM 1580 N N . ALA A 1 192 ? -20.667 -2.656 28.865 1.00 96.62 192 ALA A N 1
ATOM 1581 C CA . ALA A 1 192 ? -21.935 -2.648 29.585 1.00 96.62 192 ALA A CA 1
ATOM 1582 C C . ALA A 1 192 ? -22.244 -4.027 30.193 1.00 96.62 192 ALA A C 1
ATOM 1584 O O . ALA A 1 192 ? -22.694 -4.102 31.337 1.00 96.62 192 ALA A O 1
ATOM 1585 N N . ASP A 1 193 ? -21.951 -5.105 29.467 1.00 95.00 193 ASP A N 1
ATOM 1586 C CA . ASP A 1 193 ? -22.161 -6.477 29.931 1.00 95.00 193 ASP A CA 1
ATOM 1587 C C . ASP A 1 193 ? -21.222 -6.837 31.086 1.00 95.00 193 ASP A C 1
ATOM 1589 O O . ASP A 1 193 ? -21.692 -7.309 32.121 1.00 95.00 193 ASP A O 1
ATOM 1593 N N . ILE A 1 194 ? -19.929 -6.515 30.976 1.00 94.81 194 ILE A N 1
ATOM 1594 C CA . ILE A 1 194 ? -18.949 -6.689 32.061 1.00 94.81 194 ILE A CA 1
ATOM 1595 C C . ILE A 1 194 ? -19.406 -5.953 33.322 1.00 94.81 194 ILE A C 1
ATOM 1597 O O . ILE A 1 194 ? -19.370 -6.516 34.417 1.00 94.81 194 ILE A O 1
ATOM 1601 N N . LYS A 1 195 ? -19.884 -4.710 33.178 1.00 94.38 195 LYS A N 1
ATOM 1602 C CA . LYS A 1 195 ? -20.415 -3.939 34.303 1.00 94.38 195 LYS A CA 1
ATOM 1603 C C . LYS A 1 195 ? -21.598 -4.652 34.968 1.00 94.38 195 LYS A C 1
ATOM 1605 O O . LYS A 1 195 ? -21.601 -4.781 36.189 1.00 94.38 195 LYS A O 1
ATOM 1610 N N . ARG A 1 196 ? -22.564 -5.159 34.189 1.00 92.81 196 ARG A N 1
ATOM 1611 C CA . ARG A 1 196 ? -23.711 -5.919 34.727 1.00 92.81 196 ARG A CA 1
ATOM 1612 C C . ARG A 1 196 ? -23.271 -7.178 35.474 1.00 92.81 196 ARG A C 1
ATOM 1614 O O . ARG A 1 196 ? -23.768 -7.422 36.571 1.00 92.81 196 ARG A O 1
ATOM 1621 N N . ILE A 1 197 ? -22.315 -7.925 34.919 1.00 90.50 197 ILE A N 1
ATOM 1622 C CA . ILE A 1 197 ? -21.756 -9.135 35.541 1.00 90.50 197 ILE A CA 1
ATOM 1623 C C . ILE A 1 197 ? -21.101 -8.789 36.886 1.00 90.50 197 ILE A C 1
ATOM 1625 O O . ILE A 1 197 ? -21.369 -9.444 37.893 1.00 90.50 197 ILE A O 1
ATOM 1629 N N . LYS A 1 198 ? -20.288 -7.727 36.933 1.00 88.00 198 LYS A N 1
ATOM 1630 C CA . LYS A 1 198 ? -19.607 -7.276 38.160 1.00 88.00 198 LYS A CA 1
ATOM 1631 C C . LYS A 1 198 ? -20.570 -6.751 39.228 1.00 88.00 198 LYS A C 1
ATOM 1633 O O . LYS A 1 198 ? -20.310 -6.919 40.415 1.00 88.00 198 LYS A O 1
ATOM 1638 N N . GLU A 1 199 ? -21.678 -6.137 38.821 1.00 89.94 199 GLU A N 1
ATOM 1639 C CA . GLU A 1 199 ? -22.719 -5.616 39.720 1.00 89.94 199 GLU A CA 1
ATOM 1640 C C . GLU A 1 199 ? -23.714 -6.698 40.197 1.00 89.94 199 GLU A C 1
ATOM 1642 O O . GLU A 1 199 ? -24.619 -6.397 40.976 1.00 89.94 199 GLU A O 1
ATOM 1647 N N . GLY A 1 200 ? -23.538 -7.963 39.789 1.00 73.81 200 GLY A N 1
ATOM 1648 C CA . GLY A 1 200 ? -24.367 -9.092 40.225 1.00 73.81 200 GLY A CA 1
ATOM 1649 C C . GLY A 1 200 ? -25.703 -9.224 39.487 1.00 73.81 200 GLY A C 1
ATOM 1650 O O . GLY A 1 200 ? -26.614 -9.883 39.989 1.00 73.81 200 GLY A O 1
ATOM 1651 N N . GLY A 1 201 ? -25.844 -8.599 38.315 1.00 58.47 201 GLY A N 1
ATOM 1652 C CA . GLY A 1 201 ? -27.007 -8.778 37.451 1.00 58.47 201 GLY A CA 1
ATOM 1653 C C . GLY A 1 201 ? -26.927 -10.106 36.701 1.00 58.47 201 GLY A C 1
ATOM 1654 O O . GLY A 1 201 ? -26.069 -10.252 35.833 1.00 58.47 201 GLY A O 1
ATOM 1655 N N . SER A 1 202 ? -27.810 -11.054 37.042 1.00 47.81 202 SER A N 1
ATOM 1656 C CA . SER A 1 202 ? -28.077 -12.255 36.233 1.00 47.81 202 SER A CA 1
ATOM 1657 C C . SER A 1 202 ? -28.981 -11.935 35.052 1.00 47.81 202 SER A C 1
ATOM 1659 O O . SER A 1 202 ? -30.033 -11.302 35.318 1.00 47.81 202 SER A O 1
#

pLDDT: mean 94.69, std 5.85, range [47.81, 98.44]

Solvent-accessible surface area (backbone atoms only — not comparable to full-atom values): 10549 Å² total; per-residue (Å²): 106,71,68,55,51,38,52,51,40,51,52,41,36,60,52,41,58,91,56,85,81,45,61,69,43,47,42,48,44,48,52,50,57,76,67,54,74,63,70,68,59,55,53,60,52,48,53,58,36,45,77,73,39,49,68,63,40,50,57,48,35,51,49,37,28,52,41,31,49,47,28,64,71,51,23,48,64,51,48,72,73,53,60,42,47,58,43,22,49,56,56,27,46,56,35,45,53,54,23,53,51,46,50,59,57,46,53,55,36,50,50,53,21,51,53,36,53,62,50,50,79,77,43,57,80,88,37,71,66,30,57,55,42,50,55,51,23,54,50,31,41,54,56,30,53,55,50,51,50,52,35,52,54,35,43,52,51,22,52,49,40,44,57,63,23,49,59,31,43,70,57,55,61,67,60,57,52,52,54,41,52,49,48,27,53,50,29,52,51,51,52,52,51,53,50,37,54,74,73,69,56,129

Secondary structure (DSSP, 8-state):
-HHHHHHHHHHHHHHHSSS---HHHHHHHHHHHHTPPPTTHHHHHHHHHHHH-HHHHHHHHHHHHHHHHHIIIIIHHHHHT--HHHHHHHHHHHHHHHHHHHHHHHHHHHHHHHHHHHHHTTS-TTSHHHHHHHHHHHHHHHHHHHHHHHHHHHHHHHHHHHHHHHHHHH--HHHHHHHHHHHHHHHHHHHHHHHHHHTT--

Mean predicted aligned error: 5.17 Å

Nearest PDB structures (foldseek):
  3q84-assembly2_H  TM=4.231E-01  e=1.848E+00  Homo sapiens
  5c21-assembly1_B  TM=3.199E-01  e=7.845E-01  Escherichia coli
  5c22-assembly4_D  TM=3.180E-01  e=1.527E+00  Escherichia coli
  5c22-assembly3_C  TM=2.958E-01  e=3.119E+00  Escherichia coli
  6ixg-assembly2_B  TM=1.712E-01  e=8.227E-01  Homo sapiens

Organism: NCBI:txid2530390

Sequence (202 aa):
MINELVQNLIAINKCTEGQVMSFENALSIVKLYDEMPEPNNLIDEAEEMAASDIDALEKSVIKLKEESERFLCVGMPMLKEVDFKAIAQNYSRTFYNKFHKAEKELTAYWREYCQFNNRLDYLDFDSREYIETEKLCEKAKAEHDERQRVVRELYAEYEQANKDSSHVFRFRADFLGTVISRYKDIATAILADIKRIKEGGS